Protein AF-A0A1L9SXT1-F1 (afdb_monomer_lite)

Sequence (256 aa):
MGCLMDSKIRLCSHTCALPHTYQYRQHLPLALLRVTHDGSADGRIAPTPRPDADNTIWPRYRGQRIIPPGEVACHMNRKSRFETQFSSCTTWFHLSSRIEGWKAKGVRNLRVHVIFTPFVRQATEIYKVTGLVHRFNLQQQPYFEEEYLVRGPVHSSAIILSFSGEGENILLNLPLFGFQRPFSFIRHPTVLVAVPAGLFGSNGQTPGREAIRNADISSDRFRAMGNNNFWFRVLLDTFTRGKFFTVADWKAASSP

Secondary structure (DSSP, 8-state):
------TTSSS--TT--S-B-GGGGTTSBSEEEEEE---BTTSSSPPPPPP-TT--B--SS-S-----HHHHHHHT-TT-----SEEEEB-GGGHHHHHHHHHTTTB-SEEEEEEEGGGS-TT-EEEEHHHHHHHTT-S---SSTT-EEEES-B-GGGEEEEEEESTHHHHHHSEEEE-PSS--SSSS----EEEEGGGS-TT-PPPPHHHHHHT---HHHHHHHHHH-HHHHHHHHHHHHGGG-BHHHHHHHH--

Foldseek 3Di:
DDPPPDLVVQADDLQDFDWQFQVSQQRAQQKWKAKFFCFAPVCLQHGADAQDPQRKHFFQDQDDDPDALVLLVLVQDSNRPDGHLWGKIFAPVCVLVVLVVRVVRRIWWMKMFIFRVNQFHRPKTKGFSSNSCNVNVPPDDHPDSTIIIIGHMRGPSRGLDMAIDRRLSSQLVQFAWQDPDDPDDDDDDDDGWGARRSQQDPVRDDHDPVNRVPSPCGPVVLVVCVVVDVSSVSSNCRRRVDSSHGNNNVVVVPDD

Radius of gyration: 18.31 Å; chains: 1; bounding box: 48×45×48 Å

pLDDT: mean 74.2, std 18.44, range [24.55, 95.0]

Organism: NCBI:txid1036612

Structure (mmCIF, N/CA/C/O backbone):
data_AF-A0A1L9SXT1-F1
#
_entry.id   AF-A0A1L9SXT1-F1
#
loop_
_atom_site.group_PDB
_atom_site.id
_atom_site.type_symbol
_atom_site.label_atom_id
_atom_site.label_alt_id
_atom_site.label_comp_id
_atom_site.label_asym_id
_atom_site.label_entity_id
_atom_site.label_seq_id
_atom_site.pdbx_PDB_ins_code
_atom_site.Cartn_x
_atom_site.Cartn_y
_atom_site.Cartn_z
_atom_site.occupancy
_atom_site.B_iso_or_equiv
_atom_site.auth_seq_id
_atom_site.auth_comp_id
_atom_site.auth_asym_id
_atom_site.auth_atom_id
_atom_site.pdbx_PDB_model_num
ATOM 1 N N . MET A 1 1 ? 26.429 -22.593 -12.445 1.00 26.58 1 MET A N 1
ATOM 2 C CA . MET A 1 1 ? 25.648 -22.804 -11.206 1.00 26.58 1 MET A CA 1
ATOM 3 C C . MET A 1 1 ? 25.637 -21.501 -10.418 1.00 26.58 1 MET A C 1
ATOM 5 O O . MET A 1 1 ? 26.540 -21.261 -9.634 1.00 26.58 1 MET A O 1
ATOM 9 N N . GLY A 1 2 ? 24.676 -20.617 -10.693 1.00 26.84 2 GLY A N 1
ATOM 10 C CA . GLY A 1 2 ? 24.478 -19.386 -9.926 1.00 26.84 2 GLY A CA 1
ATOM 11 C C . GLY A 1 2 ? 23.352 -19.620 -8.933 1.00 26.84 2 GLY A C 1
ATOM 12 O O . GLY A 1 2 ? 22.204 -19.777 -9.340 1.00 26.84 2 GLY A O 1
ATOM 13 N N . CYS A 1 3 ? 23.696 -19.726 -7.654 1.00 26.36 3 CYS A N 1
ATOM 14 C CA . CYS A 1 3 ? 22.735 -19.846 -6.571 1.00 26.36 3 CYS A CA 1
ATOM 15 C C . CYS A 1 3 ? 21.805 -18.622 -6.620 1.00 26.36 3 CYS A C 1
ATOM 17 O O . CYS A 1 3 ? 22.262 -17.493 -6.435 1.00 26.36 3 CYS A O 1
ATOM 19 N N . LEU A 1 4 ? 20.518 -18.832 -6.916 1.00 30.61 4 LEU A N 1
ATOM 20 C CA . LEU A 1 4 ? 19.451 -17.867 -6.652 1.00 30.61 4 LEU A CA 1
ATOM 21 C C . LEU A 1 4 ? 19.419 -17.674 -5.134 1.00 30.61 4 LEU A C 1
ATOM 23 O O . LEU A 1 4 ? 18.681 -18.365 -4.438 1.00 30.61 4 LEU A O 1
ATOM 27 N N . MET A 1 5 ? 20.302 -16.812 -4.624 1.00 33.38 5 MET A N 1
ATOM 28 C CA . MET A 1 5 ? 20.376 -16.487 -3.208 1.00 33.38 5 MET A CA 1
ATOM 29 C C . MET A 1 5 ? 18.985 -16.097 -2.726 1.00 33.38 5 MET A C 1
ATOM 31 O O . MET A 1 5 ? 18.383 -15.148 -3.229 1.00 33.38 5 MET A O 1
ATOM 35 N N . ASP A 1 6 ? 18.524 -16.893 -1.771 1.00 34.69 6 ASP A N 1
ATOM 36 C CA . ASP A 1 6 ? 17.308 -16.793 -0.987 1.00 34.69 6 ASP A CA 1
ATOM 37 C C . ASP A 1 6 ? 16.638 -15.413 -1.017 1.00 34.69 6 ASP A C 1
ATOM 39 O O . ASP A 1 6 ? 17.035 -14.447 -0.362 1.00 34.69 6 ASP A O 1
ATOM 43 N N . SER A 1 7 ? 15.533 -15.359 -1.751 1.00 40.06 7 SER A N 1
ATOM 44 C CA . SER A 1 7 ? 14.604 -14.233 -1.836 1.00 40.06 7 SER A CA 1
ATOM 45 C C . SER A 1 7 ? 14.035 -13.789 -0.477 1.00 40.06 7 SER A C 1
ATOM 47 O O . SER A 1 7 ? 13.535 -12.672 -0.353 1.00 40.06 7 SER A O 1
ATOM 49 N N . LYS A 1 8 ? 14.157 -14.614 0.572 1.00 39.19 8 LYS A N 1
ATOM 50 C CA . LYS A 1 8 ? 13.777 -14.264 1.949 1.00 39.19 8 LYS A CA 1
ATOM 51 C C . LYS A 1 8 ? 14.760 -13.314 2.650 1.00 39.19 8 LYS A C 1
ATOM 53 O O . LYS A 1 8 ? 14.345 -12.649 3.592 1.00 39.19 8 LYS A O 1
ATOM 58 N N . ILE A 1 9 ? 16.014 -13.209 2.197 1.00 44.72 9 ILE A N 1
ATOM 59 C CA . ILE A 1 9 ? 17.060 -12.397 2.856 1.00 44.72 9 ILE A CA 1
ATOM 60 C C . ILE A 1 9 ? 17.068 -10.935 2.354 1.00 44.72 9 ILE A C 1
ATOM 62 O O . ILE A 1 9 ? 17.600 -10.054 3.022 1.00 44.72 9 ILE A O 1
ATOM 66 N N . ARG A 1 10 ? 16.454 -10.637 1.198 1.00 52.84 10 ARG A N 1
ATOM 67 C CA . ARG A 1 10 ? 16.579 -9.321 0.529 1.00 52.84 10 ARG A CA 1
ATOM 68 C C . ARG A 1 10 ? 15.565 -8.260 0.942 1.00 52.84 10 ARG A C 1
ATOM 70 O O . ARG A 1 10 ? 15.766 -7.084 0.649 1.00 52.84 10 ARG A O 1
ATOM 77 N N . LEU A 1 11 ? 14.461 -8.651 1.568 1.00 69.06 11 LEU A N 1
ATOM 78 C CA . LEU A 1 11 ? 13.444 -7.692 1.987 1.00 69.06 11 LEU A CA 1
ATOM 79 C C . LEU A 1 11 ? 13.840 -7.032 3.296 1.00 69.06 11 LEU A C 1
ATOM 81 O O . LEU A 1 11 ? 14.508 -7.633 4.133 1.00 69.06 11 LEU A O 1
ATOM 85 N N . CYS A 1 12 ? 13.360 -5.805 3.485 1.00 79.31 12 CYS A N 1
ATOM 86 C CA . CYS A 1 12 ? 13.472 -5.079 4.742 1.00 79.31 12 CYS A CA 1
ATOM 87 C C . CYS A 1 12 ? 13.241 -5.994 5.958 1.00 79.31 12 CYS A C 1
ATOM 89 O O . CYS A 1 12 ? 12.160 -6.588 6.100 1.00 79.31 12 CYS A O 1
ATOM 91 N N . SER A 1 13 ? 14.270 -6.101 6.809 1.00 82.69 13 SER A N 1
ATOM 92 C CA . SER A 1 13 ? 14.254 -6.934 8.014 1.00 82.69 13 SER A CA 1
ATOM 93 C C . SER A 1 13 ? 13.025 -6.631 8.868 1.00 82.69 13 SER A C 1
ATOM 95 O O . SER A 1 13 ? 12.611 -5.476 8.993 1.00 82.69 13 SER A O 1
ATOM 97 N N . HIS A 1 14 ? 12.463 -7.659 9.508 1.00 83.38 14 HIS A N 1
ATOM 98 C CA . HIS A 1 14 ? 11.324 -7.495 10.410 1.00 83.38 14 HIS A CA 1
ATOM 99 C C . HIS A 1 14 ? 11.612 -6.550 11.580 1.00 83.38 14 HIS A C 1
ATOM 101 O O . HIS A 1 14 ? 10.672 -5.947 12.084 1.00 83.38 14 HIS A O 1
ATOM 107 N N . THR A 1 15 ? 12.876 -6.365 11.965 1.00 86.38 15 THR A N 1
ATOM 108 C CA . THR A 1 15 ? 13.296 -5.442 13.032 1.00 86.38 15 THR A CA 1
ATOM 109 C C . THR A 1 15 ? 13.684 -4.050 12.521 1.00 86.38 15 THR A C 1
ATOM 111 O O . THR A 1 15 ? 13.995 -3.166 13.319 1.00 86.38 15 THR A O 1
ATOM 114 N N . CYS A 1 16 ? 13.661 -3.809 11.204 1.00 89.00 16 CYS A N 1
ATOM 115 C CA . CYS A 1 16 ? 14.066 -2.529 10.629 1.00 89.00 16 CYS A CA 1
ATOM 116 C C . CYS A 1 16 ? 13.018 -1.438 10.885 1.00 89.00 16 CYS A C 1
ATOM 118 O O . CYS A 1 16 ? 11.959 -1.398 10.258 1.00 89.00 16 CYS A O 1
ATOM 120 N N . ALA A 1 17 ? 13.352 -0.514 11.782 1.00 90.06 17 ALA A N 1
ATOM 121 C CA . ALA A 1 17 ? 12.511 0.622 12.154 1.00 90.06 17 ALA A CA 1
ATOM 122 C C . ALA A 1 17 ? 12.930 1.946 11.491 1.00 90.06 17 ALA A C 1
ATOM 124 O O . ALA A 1 17 ? 12.465 3.017 11.895 1.00 90.06 17 ALA A O 1
ATOM 125 N N . LEU A 1 18 ? 13.863 1.888 10.538 1.00 90.75 18 LEU A N 1
ATOM 126 C CA . LEU A 1 18 ? 14.396 3.071 9.873 1.00 90.75 18 LEU A CA 1
ATOM 127 C C . LEU A 1 18 ? 13.403 3.609 8.831 1.00 90.75 18 LEU A C 1
ATOM 129 O O . LEU A 1 18 ? 12.699 2.821 8.190 1.00 90.75 18 LEU A O 1
ATOM 133 N N . PRO A 1 19 ? 13.341 4.940 8.639 1.00 92.19 19 PRO A N 1
ATOM 134 C CA . PRO A 1 19 ? 12.628 5.519 7.510 1.00 92.19 19 PRO A CA 1
ATOM 135 C C . PRO A 1 19 ? 13.325 5.147 6.202 1.00 92.19 19 PRO A C 1
ATOM 137 O O . PRO A 1 19 ? 14.515 5.401 6.022 1.00 92.19 19 PRO A O 1
ATOM 140 N N . HIS A 1 20 ? 12.572 4.600 5.253 1.00 92.00 20 HIS A N 1
ATOM 141 C CA . HIS A 1 20 ? 13.087 4.299 3.921 1.00 92.00 20 HIS A CA 1
ATOM 142 C C . HIS A 1 20 ? 12.748 5.434 2.949 1.00 92.00 20 HIS A C 1
ATOM 144 O O . HIS A 1 20 ? 11.659 5.489 2.364 1.00 92.00 20 HIS A O 1
ATOM 150 N N . THR A 1 21 ? 13.698 6.346 2.762 1.00 87.62 21 THR A N 1
ATOM 151 C CA . THR A 1 21 ? 13.624 7.447 1.792 1.00 87.62 21 THR A CA 1
ATOM 152 C C . THR A 1 21 ? 14.536 7.169 0.598 1.00 87.62 21 THR A C 1
ATOM 154 O O . THR A 1 21 ? 15.597 6.572 0.751 1.00 87.62 21 THR A O 1
ATOM 157 N N . TYR A 1 22 ? 14.120 7.578 -0.606 1.00 79.06 22 TYR A N 1
ATOM 158 C CA . TYR A 1 22 ? 14.908 7.518 -1.850 1.00 79.06 22 TYR A CA 1
ATOM 159 C C . TYR A 1 22 ? 15.811 6.266 -1.999 1.00 79.06 22 TYR A C 1
ATOM 161 O O . TYR A 1 22 ? 15.317 5.173 -2.278 1.00 79.06 22 TYR A O 1
ATOM 169 N N . GLN A 1 23 ? 17.126 6.407 -1.790 1.00 71.88 23 GLN A N 1
ATOM 170 C CA . GLN A 1 23 ? 18.135 5.352 -1.939 1.00 71.88 23 GLN A CA 1
ATOM 171 C C . GLN A 1 23 ? 17.990 4.206 -0.933 1.00 71.88 23 GLN A C 1
ATOM 173 O O . GLN A 1 23 ? 18.337 3.071 -1.247 1.00 71.88 23 GLN A O 1
ATOM 178 N N . TYR A 1 24 ? 17.396 4.466 0.230 1.00 81.75 24 TYR A N 1
ATOM 179 C CA . TYR A 1 24 ? 17.110 3.456 1.246 1.00 81.75 24 TYR A CA 1
ATOM 180 C C . TYR A 1 24 ? 15.889 2.599 0.899 1.00 81.75 24 TYR A C 1
ATOM 182 O O . TYR A 1 24 ? 15.454 1.800 1.715 1.00 81.75 24 TYR A O 1
ATOM 190 N N . ARG A 1 25 ? 15.300 2.740 -0.295 1.00 84.25 25 ARG A N 1
ATOM 191 C CA . ARG A 1 25 ? 14.178 1.897 -0.737 1.00 84.25 25 ARG A CA 1
ATOM 192 C C . ARG A 1 25 ? 14.600 0.661 -1.523 1.00 84.25 25 ARG A C 1
ATOM 194 O O . ARG A 1 25 ? 13.734 -0.098 -1.937 1.00 84.25 25 ARG A O 1
ATOM 201 N N . GLN A 1 26 ? 15.899 0.445 -1.733 1.00 82.56 26 GLN A N 1
ATOM 202 C CA . GLN A 1 26 ? 16.418 -0.654 -2.558 1.00 82.56 26 GLN A CA 1
ATOM 203 C C . GLN A 1 26 ? 15.896 -2.038 -2.139 1.00 82.56 26 GLN A C 1
ATOM 205 O O . GLN A 1 26 ? 15.592 -2.855 -2.999 1.00 82.56 26 GLN A O 1
ATOM 210 N N . HIS A 1 27 ? 15.721 -2.260 -0.839 1.00 82.06 27 HIS A N 1
ATOM 211 C CA . HIS A 1 27 ? 15.241 -3.504 -0.224 1.00 82.06 27 HIS A CA 1
ATOM 212 C C . HIS A 1 27 ? 13.740 -3.496 0.119 1.00 82.06 27 HIS A C 1
ATOM 214 O O . HIS A 1 27 ? 13.252 -4.371 0.842 1.00 82.06 27 HIS A O 1
ATOM 220 N N . LEU A 1 28 ? 12.990 -2.494 -0.350 1.00 86.31 28 LEU A N 1
ATOM 221 C CA . LEU A 1 28 ? 11.529 -2.490 -0.272 1.00 86.31 28 LEU A CA 1
ATOM 222 C C . LEU A 1 28 ? 10.915 -3.230 -1.466 1.00 86.31 28 LEU A C 1
ATOM 224 O O . LEU A 1 28 ? 11.541 -3.283 -2.529 1.00 86.31 28 LEU A O 1
ATOM 228 N N . PRO A 1 29 ? 9.669 -3.728 -1.332 1.00 86.69 29 PRO A N 1
ATOM 229 C CA . PRO A 1 29 ? 8.886 -4.187 -2.472 1.00 86.69 29 PRO A CA 1
ATOM 230 C C . PRO A 1 29 ? 8.837 -3.127 -3.578 1.00 86.69 29 PRO A C 1
ATOM 232 O O . PRO A 1 29 ? 8.700 -1.931 -3.299 1.00 86.69 29 PRO A O 1
ATOM 235 N N . LEU A 1 30 ? 8.915 -3.565 -4.834 1.00 83.75 30 LEU A N 1
ATOM 236 C CA . LEU A 1 30 ? 8.873 -2.671 -5.992 1.00 83.75 30 LEU A CA 1
ATOM 237 C C . LEU A 1 30 ? 7.584 -1.843 -6.042 1.00 83.75 30 LEU A C 1
ATOM 239 O O . LEU A 1 30 ? 7.602 -0.656 -6.373 1.00 83.75 30 LEU A O 1
ATOM 243 N N . ALA A 1 31 ? 6.467 -2.470 -5.681 1.00 87.56 31 ALA A N 1
ATOM 244 C CA . ALA A 1 31 ? 5.193 -1.796 -5.548 1.00 87.56 31 ALA A CA 1
ATOM 245 C C . ALA A 1 31 ? 4.514 -2.129 -4.221 1.00 87.56 31 ALA A C 1
ATOM 247 O O . ALA A 1 31 ? 4.571 -3.254 -3.717 1.00 87.56 31 ALA A O 1
ATOM 248 N N . LEU A 1 32 ? 3.834 -1.125 -3.683 1.00 90.44 32 LEU A N 1
ATOM 249 C CA . LEU A 1 32 ? 2.954 -1.228 -2.533 1.00 90.44 32 LEU A CA 1
ATOM 250 C C . LEU A 1 32 ? 1.513 -1.037 -2.985 1.00 90.44 32 LEU A C 1
ATOM 252 O O . LEU A 1 32 ? 1.221 -0.237 -3.868 1.00 90.44 32 LEU A O 1
ATOM 256 N N . LEU A 1 33 ? 0.597 -1.757 -2.356 1.00 89.00 33 LEU A N 1
ATOM 257 C CA . LEU A 1 33 ? -0.825 -1.682 -2.630 1.00 89.00 33 LEU A CA 1
ATOM 258 C C . LEU A 1 33 ? -1.526 -0.965 -1.488 1.00 89.00 33 LEU A C 1
ATOM 260 O O . LEU A 1 33 ? -1.499 -1.400 -0.330 1.00 89.00 33 LEU A O 1
ATOM 264 N N . ARG A 1 34 ? -2.183 0.138 -1.832 1.00 91.56 34 ARG A N 1
ATOM 265 C CA . ARG A 1 34 ? -3.041 0.893 -0.925 1.00 91.56 34 ARG A CA 1
ATOM 266 C C . ARG A 1 34 ? -4.475 0.716 -1.371 1.00 91.56 34 ARG A C 1
ATOM 268 O O . ARG A 1 34 ? -4.777 0.931 -2.534 1.00 91.56 34 ARG A O 1
ATOM 275 N N . VAL A 1 35 ? -5.367 0.378 -0.449 1.00 88.88 35 VAL A N 1
ATOM 276 C CA . VAL A 1 35 ? -6.796 0.315 -0.767 1.00 88.88 35 VAL A CA 1
ATOM 277 C C . VAL A 1 35 ? -7.530 1.435 -0.057 1.00 88.88 35 VAL A C 1
ATOM 279 O O . VAL A 1 35 ? -7.350 1.628 1.150 1.00 88.88 35 VAL A O 1
ATOM 282 N N . THR A 1 36 ? -8.337 2.163 -0.816 1.00 90.19 36 THR A N 1
ATOM 283 C CA . THR A 1 36 ? -9.282 3.154 -0.314 1.00 90.19 36 THR A CA 1
ATOM 284 C C . THR A 1 36 ? -10.707 2.598 -0.372 1.00 90.19 36 THR A C 1
ATOM 286 O O . THR A 1 36 ? -10.989 1.691 -1.154 1.00 90.19 36 THR A O 1
ATOM 289 N N . HIS A 1 37 ? -11.572 3.057 0.530 1.00 90.06 37 HIS A N 1
ATOM 290 C CA . HIS A 1 37 ? -12.965 2.631 0.652 1.00 90.06 37 HIS A CA 1
ATOM 291 C C . HIS A 1 37 ? -13.804 3.644 1.433 1.00 90.06 37 HIS A C 1
ATOM 293 O O . HIS A 1 37 ? -13.275 4.398 2.257 1.00 90.06 37 HIS A O 1
ATOM 299 N N . ASP A 1 38 ? -15.124 3.569 1.271 1.00 89.19 38 ASP A N 1
ATOM 300 C CA . ASP A 1 38 ? -16.082 4.441 1.967 1.00 89.19 38 ASP A CA 1
ATOM 301 C C . ASP A 1 38 ? -16.435 3.965 3.387 1.00 89.19 38 ASP A C 1
ATOM 303 O O . ASP A 1 38 ? -17.151 4.637 4.124 1.00 89.19 38 ASP A O 1
ATOM 307 N N . GLY A 1 39 ? -15.869 2.835 3.814 1.00 87.69 39 GLY A N 1
ATOM 308 C CA . GLY A 1 39 ? -16.166 2.253 5.120 1.00 87.69 39 GLY A CA 1
ATOM 309 C C . GLY A 1 39 ? -17.396 1.352 5.070 1.00 87.69 39 GLY A C 1
ATOM 310 O O . GLY A 1 39 ? -17.849 0.971 3.990 1.00 87.69 39 GLY A O 1
ATOM 311 N N . SER A 1 40 ? -17.882 0.948 6.242 1.00 89.75 40 SER A N 1
ATOM 312 C CA . SER A 1 40 ? -19.084 0.121 6.383 1.00 89.75 40 SER A CA 1
ATOM 313 C C . SER A 1 40 ? -20.307 0.988 6.688 1.00 89.75 40 SER A C 1
ATOM 315 O O . SER A 1 40 ? -20.199 2.013 7.361 1.00 89.75 40 SER A O 1
ATOM 317 N N . ALA A 1 41 ? -21.484 0.562 6.220 1.00 87.44 41 ALA A N 1
ATOM 318 C CA . ALA A 1 41 ? -22.736 1.303 6.421 1.00 87.44 41 ALA A CA 1
ATOM 319 C C . ALA A 1 41 ? -23.113 1.480 7.906 1.00 87.44 41 ALA A C 1
ATOM 321 O O . ALA A 1 41 ? -23.752 2.460 8.267 1.00 87.44 41 ALA A O 1
ATOM 322 N N . ASP A 1 42 ? -22.681 0.559 8.772 1.00 87.56 42 ASP A N 1
ATOM 323 C CA . ASP A 1 42 ? -22.892 0.612 10.224 1.00 87.56 42 ASP A CA 1
ATOM 324 C C . ASP A 1 42 ? -21.871 1.498 10.972 1.00 87.56 42 ASP A C 1
ATOM 326 O O . ASP A 1 42 ? -21.865 1.536 12.203 1.00 87.56 42 ASP A O 1
ATOM 330 N N . GLY A 1 43 ? -20.953 2.165 10.260 1.00 82.94 43 GLY A N 1
ATOM 331 C CA . GLY A 1 43 ? -19.931 3.041 10.844 1.00 82.94 43 GLY A CA 1
ATOM 332 C C . GLY A 1 43 ? -18.839 2.324 11.651 1.00 82.94 43 GLY A C 1
ATOM 333 O O . GLY A 1 43 ? -17.940 2.975 12.204 1.00 82.94 43 GLY A O 1
ATOM 334 N N . ARG A 1 44 ? -18.851 0.983 11.719 1.00 84.62 44 ARG A N 1
ATOM 335 C CA . ARG A 1 44 ? -17.820 0.212 12.437 1.00 84.62 44 ARG A CA 1
ATOM 336 C C . ARG A 1 44 ? -16.455 0.347 11.773 1.00 84.62 44 ARG A C 1
ATOM 338 O O . ARG A 1 44 ? -15.442 0.441 12.475 1.00 84.62 44 ARG A O 1
ATOM 345 N N . ILE A 1 45 ? -16.415 0.425 10.445 1.00 84.75 45 ILE A N 1
ATOM 346 C CA . ILE A 1 45 ? -15.214 0.717 9.662 1.00 84.75 45 ILE A CA 1
ATOM 347 C C . ILE A 1 45 ? -15.346 2.115 9.072 1.00 84.75 45 ILE A C 1
ATOM 349 O O . ILE A 1 45 ? -16.193 2.356 8.220 1.00 84.75 45 ILE A O 1
ATOM 353 N N . ALA A 1 46 ? -14.475 3.025 9.502 1.00 84.88 46 ALA A N 1
ATOM 354 C CA . ALA A 1 46 ? -14.442 4.384 8.977 1.00 84.88 46 ALA A CA 1
ATOM 355 C C . ALA A 1 46 ? -13.931 4.418 7.522 1.00 84.88 46 ALA A C 1
ATOM 357 O O . ALA A 1 46 ? -13.042 3.628 7.180 1.00 84.88 46 ALA A O 1
ATOM 358 N N . PRO A 1 47 ? -14.401 5.366 6.688 1.00 87.38 47 PRO A N 1
ATOM 359 C CA . PRO A 1 47 ? -13.856 5.586 5.352 1.00 87.38 47 PRO A CA 1
ATOM 360 C C . PRO A 1 47 ? -12.368 5.895 5.424 1.00 87.38 47 PRO A C 1
ATOM 362 O O . PRO A 1 47 ? -11.900 6.551 6.360 1.00 87.38 47 PRO A O 1
ATOM 365 N N . THR A 1 48 ? -11.609 5.446 4.435 1.00 88.75 48 THR A N 1
ATOM 366 C CA . THR A 1 48 ? -10.237 5.923 4.247 1.00 88.75 48 THR A CA 1
ATOM 367 C C . THR A 1 48 ? -10.252 7.340 3.678 1.00 88.75 48 THR A C 1
ATOM 369 O O . THR A 1 48 ? -11.180 7.656 2.935 1.00 88.75 48 THR A O 1
ATOM 372 N N . PRO A 1 49 ? -9.214 8.161 3.922 1.00 86.00 49 PRO A N 1
ATOM 373 C CA . PRO A 1 49 ? -9.035 9.406 3.182 1.00 86.00 49 PRO A CA 1
ATOM 374 C C . PRO A 1 49 ? -9.152 9.160 1.679 1.00 86.00 49 PRO A C 1
ATOM 376 O O . PRO A 1 49 ? -8.497 8.256 1.146 1.00 86.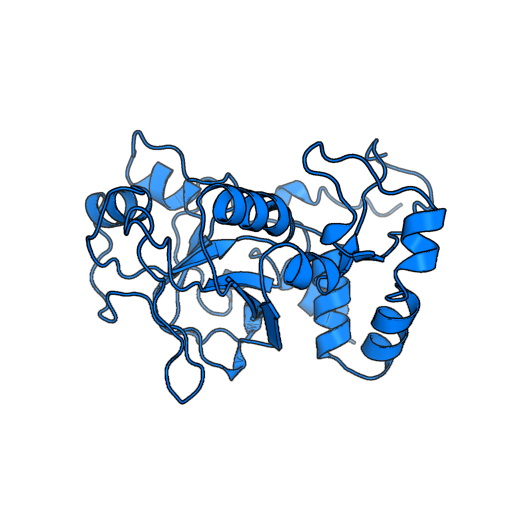00 49 PRO A O 1
ATOM 379 N N . ARG A 1 50 ? -10.015 9.933 1.019 1.00 85.62 50 ARG A N 1
ATOM 380 C CA . ARG A 1 50 ? -10.092 9.938 -0.440 1.00 85.62 50 ARG A CA 1
ATOM 381 C C . ARG A 1 50 ? -8.848 10.645 -0.995 1.00 85.62 50 ARG A C 1
ATOM 383 O O . ARG A 1 50 ? -8.308 11.513 -0.306 1.00 85.62 50 ARG A O 1
ATOM 390 N N . PRO A 1 51 ? -8.374 10.268 -2.194 1.00 87.69 51 PRO A N 1
ATOM 391 C CA . PRO A 1 51 ? -7.369 11.062 -2.889 1.00 87.69 51 PRO A CA 1
ATOM 392 C C . PRO A 1 51 ? -7.856 12.508 -3.068 1.00 87.69 51 PRO A C 1
ATOM 394 O O . PRO A 1 51 ? -9.052 12.729 -3.277 1.00 87.69 51 PRO A O 1
ATOM 397 N N . ASP A 1 52 ? -6.935 13.466 -2.996 1.00 90.75 52 ASP A N 1
ATOM 398 C CA . ASP A 1 52 ? -7.194 14.867 -3.337 1.00 90.75 52 ASP A CA 1
ATOM 399 C C . ASP A 1 52 ? -7.491 15.006 -4.850 1.00 90.75 52 ASP A C 1
ATOM 401 O O . ASP A 1 52 ? -7.389 14.044 -5.617 1.00 90.75 52 ASP A O 1
ATOM 405 N N . ALA A 1 53 ? -7.861 16.208 -5.307 1.00 89.62 53 ALA A N 1
ATOM 406 C CA . ALA A 1 53 ? -8.217 16.470 -6.710 1.00 89.62 53 ALA A CA 1
ATOM 407 C C . ALA A 1 53 ? -7.088 16.138 -7.709 1.00 89.62 53 ALA A C 1
ATOM 409 O O . ALA A 1 53 ? -7.354 15.761 -8.848 1.00 89.62 53 ALA A O 1
ATOM 410 N N . ASP A 1 54 ? -5.831 16.224 -7.274 1.00 91.31 54 ASP A N 1
ATOM 411 C CA . ASP A 1 54 ? -4.640 15.849 -8.046 1.00 91.31 54 ASP A CA 1
ATOM 412 C C . ASP A 1 54 ? -4.317 14.341 -7.974 1.00 91.31 54 ASP A C 1
ATOM 414 O O . ASP A 1 54 ? -3.257 13.901 -8.428 1.00 91.31 54 ASP A O 1
ATOM 418 N N . ASN A 1 55 ? -5.227 13.546 -7.400 1.00 87.88 55 ASN A N 1
ATOM 419 C CA . ASN A 1 55 ? -5.084 12.132 -7.059 1.00 87.88 55 ASN A CA 1
ATOM 420 C C . ASN A 1 55 ? -3.971 11.829 -6.036 1.00 87.88 55 ASN A C 1
ATOM 422 O O . ASN A 1 55 ? -3.549 10.675 -5.917 1.00 87.88 55 ASN A O 1
ATOM 426 N N . THR A 1 56 ? -3.504 12.817 -5.267 1.00 93.88 56 THR A N 1
ATOM 427 C CA . THR A 1 56 ? -2.570 12.574 -4.162 1.00 93.88 56 THR A CA 1
ATOM 428 C C . THR A 1 56 ? -3.296 11.926 -2.984 1.00 93.88 56 THR A C 1
ATOM 430 O O . THR A 1 56 ? -4.317 12.416 -2.505 1.00 93.88 56 THR A O 1
ATOM 433 N N . ILE A 1 57 ? -2.757 10.820 -2.475 1.00 93.75 57 ILE A N 1
ATOM 434 C CA . ILE A 1 57 ? -3.263 10.151 -1.273 1.00 93.75 57 ILE A CA 1
ATOM 435 C C . ILE A 1 57 ? -2.488 10.660 -0.062 1.00 93.75 57 ILE A C 1
ATOM 437 O O . ILE A 1 57 ? -1.259 10.572 -0.016 1.00 93.75 57 ILE A O 1
ATOM 441 N N . TRP A 1 58 ? -3.219 11.122 0.949 1.00 93.44 58 TRP A N 1
ATOM 442 C CA . TRP A 1 58 ? -2.655 11.574 2.216 1.00 93.44 58 TRP A CA 1
ATOM 443 C C . TRP A 1 58 ? -3.026 10.646 3.380 1.00 93.44 58 TRP A C 1
ATOM 445 O O . TRP A 1 58 ? -4.116 10.061 3.385 1.00 93.44 58 TRP A O 1
ATOM 455 N N . PRO A 1 59 ? -2.162 10.529 4.408 1.00 92.62 59 PRO A N 1
ATOM 456 C CA . PRO A 1 59 ? -2.615 10.091 5.725 1.00 92.62 59 PRO A CA 1
ATOM 457 C C . PRO A 1 59 ? -3.708 11.031 6.259 1.00 92.62 59 PRO A C 1
ATOM 459 O O . PRO A 1 59 ? -3.817 12.178 5.825 1.00 92.62 59 PRO A O 1
ATOM 462 N N . ARG A 1 60 ? -4.505 10.556 7.229 1.00 89.88 60 ARG A N 1
ATOM 463 C CA . ARG A 1 60 ? -5.545 11.387 7.870 1.00 89.88 60 ARG A CA 1
ATOM 464 C C . ARG A 1 60 ? -4.930 12.648 8.478 1.00 89.88 60 ARG A C 1
ATOM 466 O O . ARG A 1 60 ? -5.349 13.752 8.158 1.00 89.88 60 ARG A O 1
ATOM 473 N N . TYR A 1 61 ? -3.875 12.470 9.271 1.00 91.56 61 TYR A N 1
ATOM 474 C CA . TYR A 1 61 ? -3.091 13.582 9.786 1.00 91.56 61 TYR A CA 1
ATOM 475 C C . TYR A 1 61 ? -1.957 13.911 8.812 1.00 91.56 61 TYR A C 1
ATOM 477 O O . TYR A 1 61 ? -1.049 13.103 8.618 1.00 91.56 61 TYR A O 1
ATOM 485 N N . ARG A 1 62 ? -2.012 15.093 8.191 1.00 90.69 62 ARG A N 1
ATOM 486 C CA . ARG A 1 62 ? -1.054 15.523 7.152 1.00 90.69 62 ARG A CA 1
ATOM 487 C C . ARG A 1 62 ? 0.237 16.137 7.708 1.00 90.69 62 ARG A C 1
ATOM 489 O O . ARG A 1 62 ? 1.189 16.320 6.955 1.00 90.69 62 ARG A O 1
ATOM 496 N N . GLY A 1 63 ? 0.276 16.462 9.001 1.00 84.94 63 GLY A N 1
ATOM 497 C CA . GLY A 1 63 ? 1.468 17.006 9.647 1.00 84.94 63 GLY A CA 1
ATOM 498 C C . GLY A 1 63 ? 2.572 15.960 9.818 1.00 84.94 63 GLY A C 1
ATOM 499 O O . GLY A 1 63 ? 2.315 14.757 9.862 1.00 84.94 63 GLY A O 1
ATOM 500 N N . GLN A 1 64 ? 3.810 16.428 9.964 1.00 78.69 64 GLN A N 1
ATOM 501 C CA . GLN A 1 64 ? 4.946 15.587 10.330 1.00 78.69 64 GLN A CA 1
ATOM 502 C C . GLN A 1 64 ? 5.380 15.920 11.757 1.00 78.69 64 GLN A C 1
ATOM 504 O O . GLN A 1 64 ? 5.931 16.983 12.020 1.00 78.69 64 GLN A O 1
ATOM 509 N N . ARG A 1 65 ? 5.145 14.990 12.684 1.00 86.19 65 ARG A N 1
ATOM 510 C CA . ARG A 1 65 ? 5.654 15.052 14.066 1.00 86.19 65 ARG A CA 1
ATOM 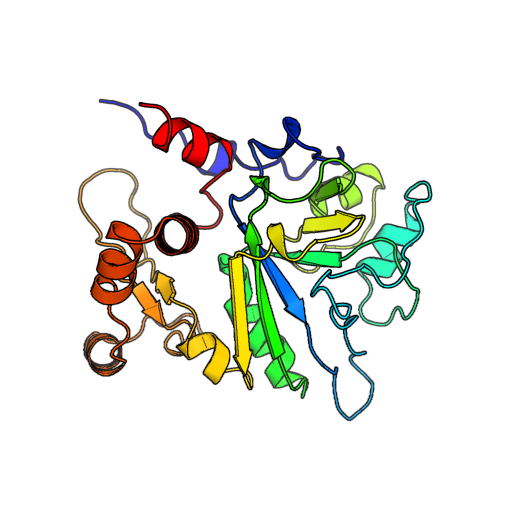511 C C . ARG A 1 65 ? 6.512 13.835 14.368 1.00 86.19 65 ARG A C 1
ATOM 513 O O . ARG A 1 65 ? 6.374 12.820 13.688 1.00 86.19 65 ARG A O 1
ATOM 520 N N . ILE A 1 66 ? 7.362 13.899 15.391 1.00 90.50 66 ILE A N 1
ATOM 521 C CA . ILE A 1 66 ? 8.065 12.707 15.900 1.00 90.50 66 ILE A CA 1
ATOM 522 C C . ILE A 1 66 ? 7.047 11.574 16.074 1.00 90.50 66 ILE A C 1
ATOM 524 O O . ILE A 1 66 ? 5.919 11.840 16.468 1.00 90.50 66 ILE A O 1
ATOM 528 N N . ILE A 1 67 ? 7.418 10.341 15.732 1.00 92.25 67 ILE A N 1
ATOM 529 C CA . ILE A 1 67 ? 6.540 9.171 15.853 1.00 92.25 67 ILE A CA 1
ATOM 530 C C . ILE A 1 67 ? 6.637 8.655 17.299 1.00 92.25 67 ILE A C 1
ATOM 532 O O . ILE A 1 67 ? 7.642 8.017 17.622 1.00 92.25 67 ILE A O 1
ATOM 536 N N . PRO A 1 68 ? 5.658 8.907 18.191 1.00 91.94 68 PRO A N 1
ATOM 537 C CA . PRO A 1 68 ? 5.644 8.282 19.505 1.00 91.94 68 PRO A CA 1
ATOM 538 C C . PRO A 1 68 ? 5.152 6.825 19.413 1.00 91.94 68 PRO A C 1
ATOM 540 O O . PRO A 1 68 ? 4.409 6.482 18.486 1.00 91.94 68 PRO A O 1
ATOM 543 N N . PRO A 1 69 ? 5.450 5.984 20.424 1.00 92.12 69 PRO A N 1
ATOM 544 C CA . PRO A 1 69 ? 4.909 4.624 20.527 1.00 92.12 69 PRO A CA 1
ATOM 545 C C . PRO A 1 69 ? 3.381 4.578 20.375 1.00 92.12 69 PRO A C 1
ATOM 547 O O . PRO A 1 69 ? 2.837 3.741 19.652 1.00 92.12 69 PRO A O 1
ATOM 550 N N . GLY A 1 70 ? 2.692 5.534 21.011 1.00 92.69 70 GLY A N 1
ATOM 551 C CA . GLY A 1 70 ? 1.235 5.643 20.987 1.00 92.69 70 GLY A CA 1
ATOM 552 C C . GLY A 1 70 ? 0.658 5.876 19.591 1.00 92.69 70 GLY A C 1
ATOM 553 O O . GLY A 1 70 ? -0.430 5.398 19.306 1.00 92.69 70 GLY A O 1
ATOM 554 N N . GLU A 1 71 ? 1.384 6.533 18.683 1.00 93.50 71 GLU A N 1
ATOM 555 C CA . GLU A 1 71 ? 0.879 6.782 17.329 1.00 93.50 71 GLU A CA 1
ATOM 556 C C . GLU A 1 71 ? 0.857 5.505 16.483 1.00 93.50 71 GLU A C 1
ATOM 558 O O . GLU A 1 71 ? -0.116 5.254 15.770 1.00 93.50 71 GLU A O 1
ATOM 563 N N . VAL A 1 72 ? 1.882 4.659 16.614 1.00 93.12 72 VAL A N 1
ATOM 564 C CA . VAL A 1 72 ? 1.927 3.346 15.952 1.00 93.12 72 VAL A CA 1
ATOM 565 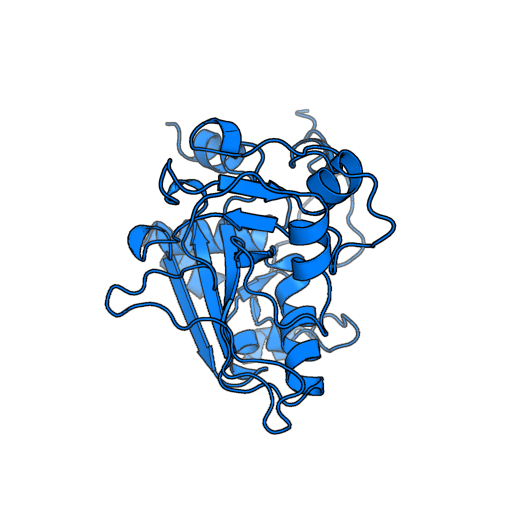C C . VAL A 1 72 ? 0.862 2.419 16.543 1.00 93.12 72 VAL A C 1
ATOM 567 O O . VAL A 1 72 ? 0.097 1.812 15.794 1.00 93.12 72 VAL A O 1
ATOM 570 N N . ALA A 1 73 ? 0.740 2.374 17.874 1.00 92.38 73 ALA A N 1
ATOM 571 C CA . ALA A 1 73 ? -0.288 1.586 18.556 1.00 92.38 73 ALA A CA 1
ATOM 572 C C . ALA A 1 73 ? -1.715 2.025 18.174 1.00 92.38 73 ALA A C 1
ATOM 574 O O . ALA A 1 73 ? -2.586 1.195 17.914 1.00 92.38 73 ALA A O 1
ATOM 575 N N . CYS A 1 74 ? -1.963 3.335 18.080 1.00 91.50 74 CYS A N 1
ATOM 576 C CA . CYS A 1 74 ? -3.238 3.874 17.613 1.00 91.50 74 CYS A CA 1
ATOM 577 C C . CYS A 1 74 ? -3.517 3.505 16.152 1.00 91.50 74 CYS A C 1
ATOM 579 O O . CYS A 1 74 ? -4.658 3.173 15.840 1.00 91.50 74 CYS A O 1
ATOM 581 N N . HIS A 1 75 ? -2.511 3.530 15.270 1.00 90.75 75 HIS A N 1
ATOM 582 C CA . HIS A 1 75 ? -2.679 3.141 13.865 1.00 90.75 75 HIS A CA 1
ATOM 583 C C . HIS A 1 75 ? -3.093 1.671 13.722 1.00 90.75 75 HIS A C 1
ATOM 585 O O . HIS A 1 75 ? -3.989 1.328 12.948 1.00 90.75 75 HIS A O 1
ATOM 591 N N . MET A 1 76 ? -2.462 0.797 14.509 1.00 88.62 76 MET A N 1
ATOM 592 C CA . MET A 1 76 ? -2.721 -0.644 14.504 1.00 88.62 76 MET A CA 1
ATOM 593 C C . MET A 1 76 ? -3.999 -1.042 15.257 1.00 88.62 76 MET A C 1
ATOM 595 O O . MET A 1 76 ? -4.376 -2.211 15.252 1.00 88.62 76 MET A O 1
ATOM 599 N N . ASN A 1 77 ? -4.711 -0.103 15.883 1.00 86.50 77 ASN A N 1
ATOM 600 C CA . ASN A 1 77 ? -5.954 -0.388 16.595 1.00 86.50 77 ASN A CA 1
ATOM 601 C C . ASN A 1 77 ? -7.188 -0.087 15.722 1.00 86.50 77 ASN A C 1
ATOM 603 O O . ASN A 1 77 ? -7.485 1.068 15.429 1.00 86.50 77 ASN A O 1
ATOM 607 N N . ARG A 1 78 ? -7.983 -1.115 15.375 1.00 75.75 78 ARG A N 1
ATOM 608 C CA . ARG A 1 78 ? -9.155 -0.994 14.462 1.00 75.75 78 ARG A CA 1
ATOM 609 C C . ARG A 1 78 ? -10.244 -0.089 15.016 1.00 75.75 78 ARG A C 1
ATOM 611 O O . ARG A 1 78 ? -11.050 0.454 14.261 1.00 75.75 78 ARG A O 1
ATOM 618 N N . LYS A 1 79 ? -10.302 0.003 16.343 1.00 79.44 79 LYS A N 1
ATOM 619 C CA . LYS A 1 79 ? -11.280 0.813 17.066 1.00 79.44 79 LYS A CA 1
ATOM 620 C C . LYS A 1 79 ? -10.814 2.256 17.213 1.00 79.44 79 LYS A C 1
ATOM 622 O O . LYS A 1 79 ? -11.641 3.123 17.471 1.00 79.44 79 LYS A O 1
ATOM 627 N N . SER A 1 80 ? -9.520 2.520 17.030 1.00 82.12 80 SER A N 1
ATOM 628 C CA . SER A 1 80 ? -8.995 3.875 17.093 1.00 82.12 80 SER A CA 1
ATOM 629 C C . SER A 1 80 ? -9.613 4.729 15.990 1.00 82.12 80 SER A C 1
ATOM 631 O O . SER A 1 80 ? -9.723 4.322 14.83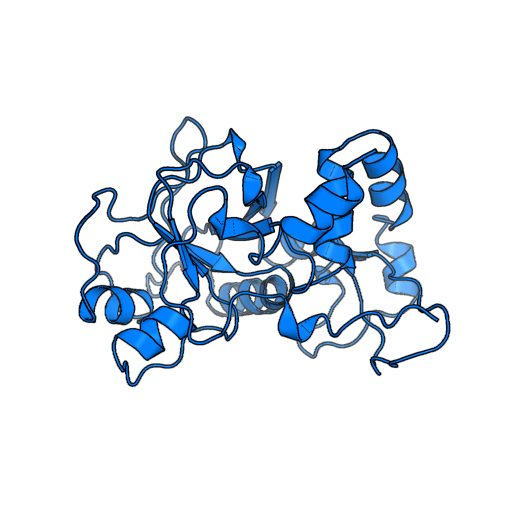0 1.00 82.12 80 SER A O 1
ATOM 633 N N . ARG A 1 81 ? -10.036 5.929 16.376 1.00 79.69 81 ARG A N 1
ATOM 634 C CA . ARG A 1 81 ? -10.456 6.998 15.463 1.00 79.69 81 ARG A CA 1
ATOM 635 C C . ARG A 1 81 ? -9.421 8.118 15.391 1.00 79.69 81 ARG A C 1
ATOM 637 O O . ARG A 1 81 ? -9.626 9.082 14.668 1.00 79.69 81 ARG A O 1
ATOM 644 N N . PHE A 1 82 ? -8.313 7.973 16.118 1.00 86.50 82 PHE A N 1
ATOM 645 C CA . PHE A 1 82 ? -7.246 8.956 16.142 1.00 86.50 82 PHE A CA 1
ATOM 646 C C . PHE A 1 82 ? -6.577 9.059 14.772 1.00 86.50 82 PHE A C 1
ATOM 648 O O . PHE A 1 82 ? -6.208 8.053 14.160 1.00 86.50 82 PHE A O 1
ATOM 655 N N . GLU A 1 83 ? -6.414 10.288 14.295 1.00 89.44 83 GLU A N 1
ATOM 656 C CA . GLU A 1 83 ? -5.750 10.554 13.031 1.00 89.44 83 GLU A CA 1
ATOM 657 C C . GLU A 1 83 ? -4.240 10.402 13.188 1.00 89.44 83 GLU A C 1
ATOM 659 O O . GLU A 1 83 ? -3.570 11.153 13.897 1.00 89.44 83 GLU A O 1
ATOM 664 N N . THR A 1 84 ? -3.696 9.397 12.514 1.00 92.31 84 THR A N 1
ATOM 665 C CA . THR A 1 84 ? -2.259 9.118 12.506 1.00 92.31 84 THR A CA 1
ATOM 666 C C . THR A 1 84 ? -1.611 9.656 11.242 1.00 92.31 84 THR A C 1
ATOM 668 O O . THR A 1 84 ? -2.248 9.666 10.183 1.00 92.31 84 THR A O 1
ATOM 671 N N . GLN A 1 85 ? -0.318 9.964 11.315 1.00 94.38 85 GLN A N 1
ATOM 672 C CA . GLN A 1 85 ? 0.499 10.405 10.177 1.00 94.38 85 GLN A CA 1
ATOM 673 C C . GLN A 1 85 ? 0.847 9.307 9.152 1.00 94.38 85 GLN A C 1
ATOM 675 O O . GLN A 1 85 ? 1.739 9.487 8.325 1.00 94.38 85 GLN A O 1
ATOM 680 N N . PHE A 1 86 ? 0.157 8.163 9.192 1.00 94.06 86 PHE A N 1
ATOM 681 C CA . PHE A 1 86 ? 0.448 6.987 8.377 1.00 94.06 86 PHE A CA 1
ATOM 682 C C . PHE A 1 86 ? -0.705 6.588 7.455 1.00 94.06 86 PHE A C 1
ATOM 684 O O . PHE A 1 86 ? -1.878 6.610 7.834 1.00 94.06 86 PHE A O 1
ATOM 691 N N . SER A 1 87 ? -0.341 6.127 6.261 1.00 93.12 87 SER A N 1
ATOM 692 C CA . SER A 1 87 ? -1.186 5.369 5.343 1.00 93.12 87 SER A CA 1
ATOM 693 C C . SER A 1 87 ? -0.734 3.911 5.293 1.00 93.12 87 SER A C 1
ATOM 695 O O . SER A 1 87 ? 0.408 3.621 4.938 1.00 93.12 87 SER A O 1
ATOM 697 N N . SER A 1 88 ? -1.646 2.991 5.609 1.00 91.75 88 SER A N 1
ATOM 698 C CA . SER A 1 88 ? -1.388 1.545 5.593 1.00 91.75 88 SER A CA 1
ATOM 699 C C . SER A 1 88 ? -1.389 0.987 4.169 1.00 91.75 88 SER A C 1
ATOM 701 O O . SER A 1 88 ? -2.429 0.965 3.489 1.00 91.75 88 SER A O 1
ATOM 703 N N . CYS A 1 89 ? -0.234 0.484 3.746 1.00 91.62 89 CYS A N 1
ATOM 704 C CA . CYS A 1 89 ? -0.028 -0.228 2.494 1.00 91.62 89 CYS A CA 1
ATOM 705 C C . CYS A 1 89 ? 0.380 -1.681 2.757 1.00 91.62 89 CYS A C 1
ATOM 707 O O . CYS A 1 89 ? 0.858 -2.038 3.831 1.00 91.62 89 CYS A O 1
ATOM 709 N N . THR A 1 90 ? 0.193 -2.534 1.760 1.00 86.19 90 THR A N 1
ATOM 710 C CA . THR A 1 90 ? 0.601 -3.941 1.816 1.00 86.19 90 THR A CA 1
ATOM 711 C C . THR A 1 90 ? 1.202 -4.377 0.483 1.00 86.19 90 THR A C 1
ATOM 713 O O . THR A 1 90 ? 1.309 -3.574 -0.439 1.00 86.19 90 THR A O 1
ATOM 716 N N . THR A 1 91 ? 1.612 -5.632 0.361 1.00 81.12 91 THR A N 1
ATOM 717 C CA . THR A 1 91 ? 2.001 -6.232 -0.919 1.00 81.12 91 THR A CA 1
ATOM 718 C C . THR A 1 91 ? 0.801 -6.937 -1.548 1.00 81.12 91 THR A C 1
ATOM 720 O O . THR A 1 91 ? -0.206 -7.200 -0.887 1.00 81.12 91 THR A O 1
ATOM 723 N N . TRP A 1 92 ? 0.894 -7.285 -2.831 1.00 75.31 92 TRP A N 1
ATOM 724 C CA . TRP A 1 92 ? -0.177 -8.035 -3.494 1.00 75.31 92 TRP A CA 1
ATOM 725 C C . TRP A 1 92 ? -0.485 -9.373 -2.815 1.00 75.31 92 TRP A C 1
ATOM 727 O O . TRP A 1 92 ? -1.635 -9.801 -2.830 1.00 75.31 92 TRP A O 1
ATOM 737 N N . PHE A 1 93 ? 0.510 -9.982 -2.161 1.00 71.75 93 PHE A N 1
ATOM 738 C CA . PHE A 1 93 ? 0.384 -11.275 -1.490 1.00 71.75 93 PHE A CA 1
ATOM 739 C C . PHE A 1 93 ? -0.725 -11.295 -0.425 1.00 71.75 93 PHE A C 1
ATOM 741 O O . PHE A 1 93 ? -1.381 -12.314 -0.244 1.00 71.75 93 PHE A O 1
ATOM 748 N N . HIS A 1 94 ? -0.976 -10.167 0.248 1.00 74.12 94 HIS A N 1
ATOM 749 C CA . HIS A 1 94 ? -2.030 -10.052 1.262 1.00 74.12 94 HIS A CA 1
ATOM 750 C C . HIS A 1 94 ? -3.285 -9.324 0.761 1.00 74.12 94 HIS A C 1
ATOM 752 O O . HIS A 1 94 ? -4.222 -9.108 1.531 1.00 74.12 94 HIS A O 1
ATOM 758 N N . LEU A 1 95 ? -3.326 -8.913 -0.511 1.00 75.12 95 LEU A N 1
ATOM 759 C CA . LEU A 1 95 ? -4.402 -8.062 -1.009 1.00 75.12 95 LEU A CA 1
ATOM 760 C C . LEU A 1 95 ? -5.747 -8.795 -1.110 1.00 75.12 95 LEU A C 1
ATOM 762 O O . LEU A 1 95 ? -6.762 -8.220 -0.718 1.00 75.12 95 LEU A O 1
ATOM 766 N N . SER A 1 96 ? -5.762 -10.039 -1.601 1.00 70.31 96 SER A N 1
ATOM 767 C CA . SER A 1 96 ? -6.996 -10.827 -1.761 1.00 70.31 96 SER A CA 1
ATOM 768 C C . SER A 1 96 ? -7.710 -11.023 -0.424 1.00 70.31 96 SER A C 1
ATOM 770 O O . SER A 1 96 ? -8.839 -10.568 -0.255 1.00 70.31 96 SER A O 1
ATOM 772 N N . SER A 1 97 ? -6.991 -11.554 0.568 1.00 71.75 97 SER A N 1
ATOM 773 C CA . SER A 1 97 ? -7.479 -11.720 1.943 1.00 71.75 97 SER A CA 1
ATOM 774 C C . SER A 1 97 ? -7.995 -10.405 2.548 1.00 71.75 97 SER A C 1
ATOM 776 O O . SER A 1 97 ? -8.988 -10.392 3.279 1.00 71.75 97 SER A O 1
ATOM 778 N N . ARG A 1 98 ? -7.369 -9.265 2.219 1.00 76.00 98 ARG A N 1
ATOM 779 C CA . ARG A 1 98 ? -7.800 -7.947 2.706 1.00 76.00 98 ARG A CA 1
ATOM 780 C C . ARG A 1 98 ? -9.135 -7.522 2.098 1.00 76.00 98 ARG A C 1
ATOM 782 O O . ARG A 1 98 ? -10.008 -7.049 2.825 1.00 76.00 98 ARG A O 1
ATOM 789 N N . ILE A 1 99 ? -9.292 -7.693 0.787 1.00 78.00 99 ILE A N 1
ATOM 790 C CA . ILE A 1 99 ? -10.532 -7.370 0.072 1.00 78.00 99 ILE A CA 1
ATOM 791 C C . ILE A 1 99 ? -11.679 -8.256 0.563 1.00 78.00 99 ILE A C 1
ATOM 793 O O . ILE A 1 99 ? -12.747 -7.734 0.880 1.00 78.00 99 ILE A O 1
ATOM 797 N N . GLU A 1 100 ? -11.445 -9.558 0.720 1.00 76.31 100 GLU A N 1
ATOM 798 C CA . GLU A 1 100 ? -12.432 -10.484 1.284 1.00 76.31 100 GLU A CA 1
ATOM 799 C C . GLU A 1 100 ? -12.824 -10.100 2.715 1.00 76.31 100 GLU A C 1
ATOM 801 O O . GLU A 1 100 ? -14.009 -9.997 3.033 1.00 76.31 100 GLU A O 1
ATOM 806 N N . GLY A 1 101 ? -11.842 -9.799 3.571 1.00 79.69 101 GLY A N 1
ATOM 807 C CA . GLY A 1 101 ? -12.086 -9.391 4.954 1.00 79.69 101 GLY A CA 1
ATOM 808 C C . GLY A 1 101 ? -12.853 -8.071 5.085 1.00 79.69 101 GLY A C 1
ATOM 809 O O . GLY A 1 101 ? -13.567 -7.870 6.069 1.00 79.69 101 GLY A O 1
ATOM 810 N N . TRP A 1 102 ? -12.729 -7.164 4.115 1.00 82.31 102 TRP A N 1
ATOM 811 C CA . TRP A 1 102 ? -13.535 -5.946 4.038 1.00 82.31 102 TRP A CA 1
ATOM 812 C C . TRP A 1 102 ? -14.943 -6.205 3.510 1.00 82.31 102 TRP A C 1
ATOM 814 O O . TRP A 1 102 ? -15.899 -5.710 4.110 1.00 82.31 102 TRP A O 1
ATOM 824 N N . LYS A 1 103 ? -15.083 -7.035 2.469 1.00 80.12 103 LYS A N 1
ATOM 825 C CA . LYS A 1 103 ? -16.383 -7.479 1.940 1.00 80.12 103 LYS A CA 1
ATOM 826 C C . LYS A 1 103 ? -17.215 -8.141 3.041 1.00 80.12 103 LYS A C 1
ATOM 828 O O . LYS A 1 103 ? -18.357 -7.753 3.262 1.00 80.12 103 LYS A O 1
ATOM 833 N N . ALA A 1 104 ? -16.610 -9.048 3.811 1.00 83.31 104 ALA A N 1
ATOM 834 C CA . ALA A 1 104 ? -17.254 -9.718 4.943 1.00 83.31 104 ALA A CA 1
ATOM 835 C C . ALA A 1 104 ? -17.731 -8.749 6.043 1.00 83.31 104 ALA A C 1
ATOM 837 O O . ALA A 1 104 ? -18.631 -9.074 6.811 1.00 83.31 104 ALA A O 1
ATOM 838 N N . LYS A 1 105 ? -17.146 -7.548 6.122 1.00 84.56 105 LYS A N 1
ATOM 839 C CA . LYS A 1 105 ? -17.524 -6.494 7.077 1.00 84.56 105 LYS A CA 1
ATOM 840 C C . LYS A 1 105 ? -18.412 -5.411 6.455 1.00 84.56 105 LYS A C 1
ATOM 842 O O . LYS A 1 105 ? -18.574 -4.349 7.050 1.00 84.56 105 LYS A O 1
ATOM 847 N N . GLY A 1 106 ? -18.960 -5.656 5.264 1.00 86.69 106 GLY A N 1
ATOM 848 C CA . GLY A 1 106 ? -19.884 -4.741 4.594 1.00 86.69 106 GLY A CA 1
ATOM 849 C C . GLY A 1 106 ? -19.243 -3.439 4.109 1.00 86.69 106 GLY A C 1
ATOM 850 O O . GLY A 1 106 ? -19.943 -2.435 3.979 1.00 86.69 106 GLY A O 1
ATOM 851 N N . VAL A 1 107 ? -17.927 -3.428 3.875 1.00 87.88 107 VAL A N 1
ATOM 852 C CA . VAL A 1 107 ? -17.224 -2.280 3.284 1.00 87.88 107 VAL A CA 1
ATOM 853 C C . VAL A 1 107 ? -17.490 -2.227 1.784 1.00 87.88 107 VAL A C 1
ATOM 855 O O . VAL A 1 107 ? -17.407 -3.254 1.113 1.00 87.88 107 VAL A O 1
ATOM 858 N N . ARG A 1 108 ? -17.773 -1.028 1.269 1.00 84.12 108 ARG A N 1
ATOM 859 C CA . ARG A 1 108 ? -18.134 -0.784 -0.140 1.00 84.12 108 ARG A CA 1
ATOM 860 C C . ARG A 1 108 ? -17.174 0.179 -0.836 1.00 84.12 108 ARG A C 1
ATOM 862 O O . ARG A 1 108 ? -16.343 0.815 -0.176 1.00 84.12 108 ARG A O 1
ATOM 869 N N . ASN A 1 109 ? -17.319 0.298 -2.158 1.00 85.81 109 ASN A N 1
ATOM 870 C CA . ASN A 1 109 ? -16.568 1.215 -3.017 1.00 85.81 109 ASN A CA 1
ATOM 871 C C . ASN A 1 109 ? -15.052 1.069 -2.840 1.00 85.81 109 ASN A C 1
ATOM 873 O O . ASN A 1 109 ? -14.327 2.043 -2.621 1.00 85.81 109 ASN A O 1
ATOM 877 N N . LEU A 1 110 ? -14.571 -0.173 -2.879 1.00 87.06 110 LEU A N 1
ATOM 878 C CA . LEU A 1 110 ? -13.148 -0.456 -2.763 1.00 87.06 110 LEU A CA 1
ATOM 879 C C . LEU A 1 110 ? -12.410 0.094 -4.000 1.00 87.06 110 LEU A C 1
ATOM 881 O O . LEU A 1 110 ? -12.882 0.034 -5.139 1.00 87.06 110 LEU A O 1
ATOM 885 N N . ARG A 1 111 ? -11.210 0.624 -3.780 1.00 87.94 111 ARG A N 1
ATOM 886 C CA . ARG A 1 111 ? -10.292 1.004 -4.853 1.00 87.94 111 ARG A CA 1
ATOM 887 C C . ARG A 1 111 ? -8.867 0.654 -4.475 1.00 87.94 111 ARG A C 1
ATOM 889 O O . ARG A 1 111 ? -8.354 1.127 -3.466 1.00 87.94 111 ARG A O 1
ATOM 896 N N . VAL A 1 112 ? -8.219 -0.174 -5.286 1.00 88.25 112 VAL A N 1
ATOM 897 C CA . VAL A 1 112 ? -6.830 -0.601 -5.089 1.00 88.25 112 VAL A CA 1
ATOM 898 C C . VAL A 1 112 ? -5.919 0.274 -5.928 1.00 88.25 112 VAL A C 1
ATOM 900 O O . VAL A 1 112 ? -6.031 0.286 -7.148 1.00 88.25 112 VAL A O 1
ATOM 903 N N . HIS A 1 113 ? -4.993 0.959 -5.277 1.00 89.94 113 HIS A N 1
ATOM 904 C CA . HIS A 1 113 ? -3.961 1.782 -5.886 1.00 89.94 113 HIS A CA 1
ATOM 905 C C . HIS A 1 113 ? -2.629 1.037 -5.854 1.00 89.94 113 HIS A C 1
ATOM 907 O O . HIS A 1 113 ? -2.178 0.613 -4.784 1.00 89.94 113 HIS A O 1
ATOM 913 N N . VAL A 1 114 ? -1.996 0.902 -7.017 1.00 89.00 114 VAL A N 1
ATOM 914 C CA . VAL A 1 114 ? -0.646 0.354 -7.143 1.00 89.00 114 VAL A CA 1
ATOM 915 C C . VAL A 1 114 ? 0.352 1.500 -7.077 1.00 89.00 114 VAL A C 1
ATOM 917 O O . VAL A 1 114 ? 0.403 2.341 -7.972 1.00 89.00 114 VAL A O 1
ATOM 920 N N . ILE A 1 115 ? 1.135 1.534 -6.004 1.00 92.19 115 ILE A N 1
ATOM 921 C CA . ILE A 1 115 ? 2.118 2.575 -5.717 1.00 92.19 115 ILE A CA 1
AT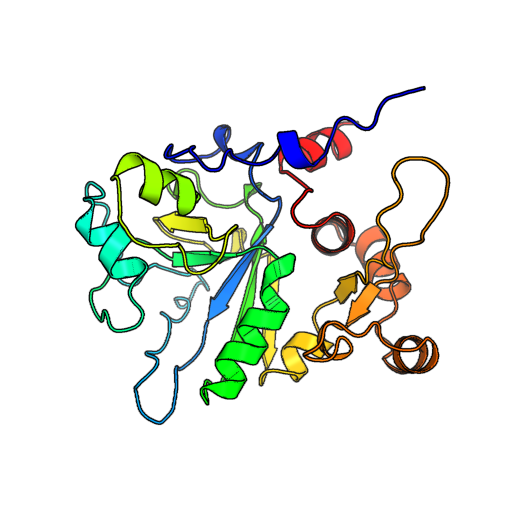OM 922 C C . ILE A 1 115 ? 3.502 2.046 -6.072 1.00 92.19 115 ILE A C 1
ATOM 924 O O . ILE A 1 115 ? 4.002 1.135 -5.415 1.00 92.19 115 ILE A O 1
ATOM 928 N N . PHE A 1 116 ? 4.143 2.636 -7.072 1.00 90.75 116 PHE A N 1
ATOM 929 C CA . PHE A 1 116 ? 5.509 2.313 -7.458 1.00 90.75 116 PHE A CA 1
ATOM 930 C C . PHE A 1 116 ? 6.495 2.995 -6.505 1.00 90.75 116 PHE A C 1
ATOM 932 O O . PHE A 1 116 ? 6.654 4.219 -6.506 1.00 90.75 116 PHE A O 1
ATOM 939 N N . THR A 1 117 ? 7.152 2.206 -5.653 1.00 90.31 117 THR A N 1
ATOM 940 C CA . THR A 1 117 ? 7.972 2.730 -4.549 1.00 90.31 117 THR A CA 1
ATOM 941 C C . THR A 1 117 ? 9.169 3.585 -4.985 1.00 90.31 117 THR A C 1
ATOM 943 O O . THR A 1 117 ? 9.495 4.529 -4.250 1.00 90.31 117 THR A O 1
ATOM 946 N N . PRO A 1 118 ? 9.796 3.374 -6.166 1.00 88.19 118 PRO A N 1
ATOM 947 C CA . PRO A 1 118 ? 10.830 4.280 -6.663 1.00 88.19 118 PRO A CA 1
ATOM 948 C C . PRO A 1 118 ? 10.327 5.702 -6.935 1.00 88.19 118 PRO A C 1
ATOM 950 O O . PRO A 1 118 ? 11.110 6.640 -6.834 1.00 88.19 118 PRO A O 1
ATOM 953 N N . PHE A 1 119 ? 9.043 5.875 -7.267 1.00 89.50 119 PHE A N 1
ATOM 954 C CA . PHE A 1 119 ? 8.472 7.166 -7.688 1.00 89.50 119 PHE A CA 1
ATOM 955 C C . PHE A 1 119 ? 7.792 7.929 -6.553 1.00 89.50 119 PHE A C 1
ATOM 957 O O . PHE A 1 119 ? 7.375 9.077 -6.713 1.00 89.50 119 PHE A O 1
ATOM 964 N N . VAL A 1 120 ? 7.703 7.313 -5.376 1.00 91.88 120 VAL A N 1
ATOM 965 C CA . VAL A 1 120 ? 7.295 8.010 -4.160 1.00 91.88 120 VAL A CA 1
ATOM 966 C C . VAL A 1 120 ? 8.306 9.136 -3.883 1.00 91.88 120 VAL A C 1
ATOM 968 O O . VAL A 1 120 ? 9.518 8.928 -3.963 1.00 91.88 120 VAL A O 1
ATOM 971 N N . ARG A 1 121 ? 7.844 10.346 -3.550 1.00 89.50 121 ARG A N 1
ATOM 972 C CA . ARG A 1 121 ? 8.745 11.493 -3.332 1.00 89.50 121 ARG A CA 1
ATOM 973 C C . ARG A 1 121 ? 9.715 11.250 -2.175 1.00 89.50 121 ARG A C 1
ATOM 975 O O . ARG A 1 121 ? 9.440 10.459 -1.275 1.00 89.50 121 ARG A O 1
ATOM 982 N N . GLN A 1 122 ? 10.851 11.944 -2.183 1.00 86.06 122 GLN A N 1
ATOM 983 C CA . GLN A 1 122 ? 11.883 11.816 -1.146 1.00 86.06 122 GLN A CA 1
ATOM 984 C C . GLN A 1 122 ? 11.369 12.177 0.256 1.00 86.06 122 GLN A C 1
ATOM 986 O O . GLN A 1 122 ? 11.753 11.526 1.221 1.00 86.06 122 GLN A O 1
ATOM 991 N N . ALA A 1 123 ? 10.467 13.157 0.346 1.00 86.69 123 ALA A N 1
ATOM 992 C CA . ALA A 1 123 ? 9.845 13.596 1.597 1.00 86.69 123 ALA A CA 1
ATOM 993 C C . ALA A 1 123 ? 8.866 12.572 2.209 1.00 86.69 123 ALA A C 1
ATOM 995 O O . ALA A 1 123 ? 8.417 12.757 3.338 1.00 86.69 123 ALA A O 1
ATOM 996 N N . THR A 1 124 ? 8.517 11.514 1.472 1.00 93.31 124 THR A N 1
ATOM 997 C CA . THR A 1 124 ? 7.595 10.475 1.932 1.00 93.31 124 THR A CA 1
ATOM 998 C C . THR A 1 124 ? 8.388 9.279 2.444 1.00 93.31 124 THR A C 1
ATOM 1000 O O . THR A 1 124 ? 9.147 8.639 1.711 1.00 93.31 124 THR A O 1
ATOM 1003 N N . GLU A 1 125 ? 8.210 8.956 3.715 1.00 94.81 125 GLU A N 1
ATOM 1004 C CA . GLU A 1 125 ? 8.917 7.872 4.386 1.00 94.81 125 GLU A CA 1
ATOM 1005 C C . GLU A 1 125 ? 8.093 6.588 4.322 1.00 94.81 125 GLU A C 1
ATOM 1007 O O . GLU A 1 125 ? 6.864 6.612 4.411 1.00 94.81 125 GLU A O 1
ATOM 1012 N N . ILE A 1 126 ? 8.770 5.451 4.190 1.00 94.94 126 ILE A N 1
ATOM 1013 C CA . ILE A 1 126 ? 8.137 4.134 4.250 1.00 94.94 126 ILE A CA 1
ATOM 1014 C C . ILE A 1 126 ? 8.755 3.365 5.413 1.00 94.94 126 ILE A C 1
ATOM 1016 O O . ILE A 1 126 ? 9.976 3.266 5.519 1.00 94.94 126 ILE A O 1
ATOM 1020 N N . TYR A 1 127 ? 7.918 2.796 6.269 1.00 93.75 127 TYR A N 1
ATOM 1021 C CA . TYR A 1 127 ? 8.327 1.995 7.417 1.00 93.75 127 TYR A CA 1
ATOM 1022 C C . TYR A 1 127 ? 7.729 0.600 7.323 1.00 93.75 127 TYR A C 1
ATOM 1024 O O . TYR A 1 127 ? 6.578 0.449 6.917 1.00 93.75 127 TYR A O 1
ATOM 1032 N N . LYS A 1 128 ? 8.473 -0.419 7.756 1.00 91.31 128 LYS A N 1
ATOM 1033 C CA . LYS A 1 128 ? 7.895 -1.741 8.006 1.00 91.31 128 LYS A CA 1
ATOM 1034 C C . LYS A 1 128 ? 7.245 -1.723 9.389 1.00 91.31 128 LYS A C 1
ATOM 1036 O O . LYS A 1 128 ? 7.911 -1.366 10.363 1.00 91.31 128 LYS A O 1
ATOM 1041 N N . VAL A 1 129 ? 5.964 -2.092 9.496 1.00 92.06 129 VAL A N 1
ATOM 1042 C CA . VAL A 1 129 ? 5.240 -2.007 10.782 1.00 92.06 129 VAL A CA 1
ATOM 1043 C C . VAL A 1 129 ? 5.927 -2.843 11.855 1.00 92.06 129 VAL A C 1
ATOM 1045 O O . VAL A 1 129 ? 6.128 -2.353 12.962 1.00 92.06 129 VAL A O 1
ATOM 1048 N N . THR A 1 130 ? 6.353 -4.067 11.526 1.00 90.75 130 THR A N 1
ATOM 1049 C CA . THR A 1 130 ? 7.035 -4.966 12.474 1.00 90.75 130 THR A CA 1
ATOM 1050 C C . THR A 1 130 ? 8.281 -4.326 13.088 1.00 90.75 130 THR A C 1
ATOM 1052 O O . THR A 1 130 ? 8.555 -4.517 14.269 1.00 90.75 130 THR A O 1
ATOM 1055 N N . GLY A 1 131 ? 9.009 -3.514 12.317 1.00 91.75 131 GLY A N 1
ATOM 1056 C CA . GLY A 1 131 ? 10.198 -2.831 12.812 1.00 91.75 131 GLY A CA 1
ATOM 1057 C C . GLY A 1 131 ? 9.850 -1.725 13.799 1.00 91.75 131 GLY A C 1
ATOM 1058 O O . GLY A 1 131 ? 10.493 -1.603 14.838 1.00 91.75 131 GLY A O 1
ATOM 1059 N N . LEU A 1 132 ? 8.789 -0.958 13.527 1.00 93.38 132 LEU A N 1
ATOM 1060 C CA . LEU A 1 132 ? 8.275 0.040 14.469 1.00 93.38 132 LEU A CA 1
ATOM 1061 C C . LEU A 1 132 ? 7.729 -0.606 15.750 1.00 93.38 132 LEU A C 1
ATOM 1063 O O . LEU A 1 132 ? 8.003 -0.107 16.838 1.00 93.38 132 LEU A O 1
ATOM 1067 N N . VAL A 1 133 ? 7.019 -1.732 15.630 1.00 92.69 133 VAL A N 1
ATOM 1068 C CA . VAL A 1 133 ? 6.553 -2.545 16.767 1.00 92.69 133 VAL A CA 1
ATOM 1069 C C . VAL A 1 133 ? 7.728 -2.965 17.642 1.00 92.69 133 VAL A C 1
ATOM 1071 O O . VAL A 1 133 ? 7.699 -2.729 18.848 1.00 92.69 133 VAL A O 1
ATOM 1074 N N . HIS A 1 134 ? 8.783 -3.512 17.032 1.00 92.19 134 HIS A N 1
ATOM 1075 C CA . HIS A 1 134 ? 9.992 -3.926 17.736 1.00 92.19 134 HIS A CA 1
ATOM 1076 C C . HIS A 1 134 ? 10.694 -2.741 18.413 1.00 92.19 134 HIS A C 1
ATOM 1078 O O . HIS A 1 134 ? 10.989 -2.792 19.603 1.00 92.19 134 HIS A O 1
ATOM 1084 N N . ARG A 1 135 ? 10.922 -1.641 17.682 1.00 94.31 135 ARG A N 1
ATOM 1085 C CA . ARG A 1 135 ? 11.580 -0.430 18.206 1.00 94.31 135 ARG A CA 1
ATOM 1086 C C . ARG A 1 135 ? 10.874 0.146 19.430 1.00 94.31 135 ARG A C 1
ATOM 1088 O O . ARG A 1 135 ? 11.542 0.644 20.328 1.00 94.31 135 ARG A O 1
ATOM 1095 N N . PHE A 1 136 ? 9.546 0.119 19.439 1.00 95.00 136 PHE A N 1
ATOM 1096 C CA . PHE A 1 136 ? 8.742 0.664 20.531 1.00 95.00 136 PHE A CA 1
ATOM 1097 C C . PHE A 1 136 ? 8.293 -0.394 21.548 1.00 95.00 136 PHE A C 1
ATOM 1099 O O . PHE A 1 136 ? 7.520 -0.061 22.443 1.00 95.00 136 PHE A O 1
ATOM 1106 N N . ASN A 1 137 ? 8.765 -1.642 21.423 1.00 92.88 137 ASN A N 1
ATOM 1107 C CA . ASN A 1 137 ? 8.387 -2.779 22.266 1.00 92.88 137 ASN A CA 1
ATOM 1108 C C . ASN A 1 137 ? 6.860 -2.905 22.462 1.00 92.88 137 ASN A C 1
ATOM 1110 O O . ASN A 1 137 ? 6.359 -3.099 23.573 1.00 92.88 137 ASN A O 1
ATOM 1114 N N . LEU A 1 138 ? 6.098 -2.725 21.378 1.00 92.19 138 LEU A N 1
ATOM 1115 C CA . LEU A 1 138 ? 4.640 -2.767 21.442 1.00 92.19 138 LEU A CA 1
ATOM 1116 C C . LEU A 1 138 ? 4.175 -4.217 21.598 1.00 92.19 138 LEU A C 1
ATOM 1118 O O . LEU A 1 138 ? 4.477 -5.063 20.762 1.00 92.19 138 LEU A O 1
ATOM 1122 N N . GLN A 1 139 ? 3.352 -4.486 22.613 1.00 89.06 139 GLN A N 1
ATOM 1123 C CA . GLN A 1 139 ? 2.672 -5.776 22.812 1.00 89.06 139 GLN A CA 1
ATOM 1124 C C . GLN A 1 139 ? 1.461 -5.918 21.869 1.00 89.06 139 GLN A C 1
ATOM 1126 O O . GLN A 1 139 ? 0.352 -6.256 22.278 1.00 89.06 139 GLN A O 1
ATOM 1131 N N . GLN A 1 140 ? 1.647 -5.563 20.599 1.00 84.38 140 GLN A N 1
ATOM 1132 C CA . GLN A 1 140 ? 0.627 -5.599 19.560 1.00 84.38 140 GLN A CA 1
ATOM 1133 C C . GLN A 1 140 ? 1.213 -6.261 18.326 1.00 84.38 140 GLN A C 1
ATOM 1135 O O . GLN A 1 140 ? 2.286 -5.884 17.857 1.00 84.38 140 GLN A O 1
ATOM 1140 N N . GLN A 1 141 ? 0.484 -7.228 17.782 1.00 79.19 141 GLN A N 1
ATOM 1141 C CA . GLN A 1 141 ? 0.820 -7.771 16.478 1.00 79.19 141 GLN A CA 1
ATOM 1142 C C . GLN A 1 141 ? 0.351 -6.792 15.399 1.00 79.19 141 GLN A C 1
ATOM 1144 O O . GLN A 1 141 ? -0.768 -6.271 15.499 1.00 79.19 141 GLN A O 1
ATOM 1149 N N . PRO A 1 142 ? 1.173 -6.531 14.368 1.00 74.25 142 PRO A N 1
ATOM 1150 C CA . PRO A 1 142 ? 0.700 -5.816 13.196 1.00 74.25 142 PRO A CA 1
ATOM 1151 C C . PRO A 1 142 ? -0.484 -6.564 12.591 1.00 74.25 142 PRO A C 1
ATOM 1153 O O . PRO A 1 142 ? -0.638 -7.773 12.778 1.00 74.25 142 PRO A O 1
ATOM 1156 N N . TYR A 1 143 ? -1.312 -5.866 11.816 1.00 66.50 143 TYR A N 1
ATOM 1157 C CA . TYR A 1 143 ? -2.441 -6.537 11.177 1.00 66.50 143 TYR A CA 1
ATOM 1158 C C . TYR A 1 143 ? -2.010 -7.680 10.270 1.00 66.50 143 TYR A C 1
ATOM 1160 O O . TYR A 1 143 ? -2.755 -8.646 10.121 1.00 66.50 143 TYR A O 1
ATOM 1168 N N . PHE A 1 144 ? -0.833 -7.535 9.663 1.00 66.25 144 PHE A N 1
ATOM 1169 C CA . PHE A 1 144 ? -0.244 -8.484 8.739 1.00 66.25 144 PHE A CA 1
ATOM 1170 C C . PHE A 1 144 ? 1.277 -8.456 8.886 1.00 66.25 144 PHE A C 1
ATOM 1172 O O . PHE A 1 144 ? 1.862 -7.407 9.163 1.00 66.25 144 PHE A O 1
ATOM 1179 N N . GLU A 1 145 ? 1.921 -9.594 8.634 1.00 63.44 145 GLU A N 1
ATOM 1180 C CA . GLU A 1 145 ? 3.382 -9.728 8.704 1.00 63.44 145 GLU A CA 1
ATOM 1181 C C . GLU A 1 145 ? 4.123 -8.749 7.770 1.00 63.44 145 GLU A C 1
ATOM 1183 O O . GLU A 1 145 ? 5.257 -8.360 8.051 1.00 63.44 145 GLU A O 1
ATOM 1188 N N . GLU A 1 146 ? 3.478 -8.320 6.677 1.00 77.19 146 GLU A N 1
ATOM 1189 C CA . GLU A 1 146 ? 4.043 -7.440 5.643 1.00 77.19 146 GLU A CA 1
ATOM 1190 C C . GLU A 1 146 ? 3.193 -6.179 5.411 1.00 77.19 146 GLU A C 1
ATOM 1192 O O . GLU A 1 146 ? 2.837 -5.818 4.283 1.00 77.19 146 GLU A O 1
ATOM 1197 N N . GLU A 1 147 ? 2.826 -5.509 6.503 1.00 88.00 147 GLU A N 1
ATOM 1198 C CA . GLU A 1 147 ? 2.262 -4.161 6.456 1.00 88.00 147 GLU A CA 1
ATOM 1199 C C . GLU A 1 147 ? 3.370 -3.093 6.424 1.00 88.00 147 GLU A C 1
ATOM 1201 O O . GLU A 1 147 ? 4.339 -3.133 7.193 1.00 88.00 147 GLU A O 1
ATOM 1206 N N . TYR A 1 148 ? 3.199 -2.109 5.539 1.00 92.19 148 TYR A N 1
ATOM 1207 C CA . TYR A 1 148 ? 4.084 -0.959 5.388 1.00 92.19 148 TYR A CA 1
ATOM 1208 C C . TYR A 1 148 ? 3.323 0.331 5.690 1.00 92.19 148 TYR A C 1
ATOM 1210 O O . TYR A 1 148 ? 2.257 0.579 5.120 1.00 92.19 148 TYR A O 1
ATOM 1218 N N . LEU A 1 149 ? 3.880 1.177 6.557 1.00 94.44 149 LEU A N 1
ATOM 1219 C CA . LEU A 1 149 ? 3.334 2.501 6.844 1.00 94.44 149 LEU A CA 1
ATOM 1220 C C . LEU A 1 149 ? 4.021 3.536 5.973 1.00 94.44 149 LEU A C 1
ATOM 1222 O O . LEU A 1 149 ? 5.239 3.694 6.027 1.00 94.44 149 LEU A O 1
ATOM 1226 N N . VAL A 1 150 ? 3.225 4.263 5.202 1.00 94.94 150 VAL A N 1
ATOM 1227 C CA . VAL A 1 150 ? 3.690 5.396 4.407 1.00 94.94 150 VAL A CA 1
ATOM 1228 C C . VAL A 1 150 ? 3.374 6.680 5.164 1.00 94.94 150 VAL A C 1
ATOM 1230 O O . VAL A 1 150 ? 2.211 6.937 5.472 1.00 94.94 150 VAL A O 1
ATOM 1233 N N . ARG A 1 151 ? 4.397 7.474 5.478 1.00 94.94 151 ARG A N 1
ATOM 1234 C CA . ARG A 1 151 ? 4.284 8.763 6.166 1.00 94.94 151 ARG A CA 1
ATOM 1235 C C . ARG A 1 151 ? 4.580 9.894 5.188 1.00 94.94 151 ARG A C 1
ATOM 1237 O O . ARG A 1 151 ? 5.691 9.995 4.677 1.00 94.94 151 ARG A O 1
ATOM 1244 N N . GLY A 1 152 ? 3.581 10.736 4.933 1.00 93.62 152 GLY A N 1
ATOM 1245 C CA . GLY A 1 152 ? 3.625 11.785 3.908 1.00 93.62 152 GLY A CA 1
ATOM 1246 C C . GLY A 1 152 ? 2.771 11.469 2.671 1.00 93.62 152 GLY A C 1
ATOM 1247 O O . GLY A 1 152 ? 2.063 10.457 2.652 1.00 93.62 152 GLY A O 1
ATOM 1248 N N . PRO A 1 153 ? 2.798 12.344 1.652 1.00 93.88 153 PRO A N 1
ATOM 1249 C CA . PRO A 1 153 ? 1.941 12.221 0.479 1.00 93.88 153 PRO A CA 1
ATOM 1250 C C . PRO A 1 153 ? 2.380 11.095 -0.457 1.00 93.88 153 PRO A C 1
ATOM 1252 O O . PRO A 1 153 ? 3.568 10.907 -0.732 1.00 93.88 153 PRO A O 1
ATOM 1255 N N . VAL A 1 154 ? 1.408 10.406 -1.042 1.00 94.94 154 VAL A N 1
ATOM 1256 C CA . VAL A 1 154 ? 1.609 9.566 -2.225 1.00 94.94 154 VAL A CA 1
ATOM 1257 C C . VAL A 1 154 ? 1.008 10.298 -3.412 1.00 94.94 154 VAL A C 1
ATOM 1259 O O . VAL A 1 154 ? -0.200 10.256 -3.626 1.00 94.94 154 VAL A O 1
ATOM 1262 N N . HIS A 1 155 ? 1.855 11.000 -4.160 1.00 93.94 155 HIS A N 1
ATOM 1263 C CA . HIS A 1 155 ? 1.426 11.731 -5.347 1.00 93.94 155 HIS A CA 1
ATOM 1264 C C . HIS A 1 155 ? 0.965 10.790 -6.456 1.00 93.94 155 HIS A C 1
ATOM 1266 O O . HIS A 1 155 ? 1.454 9.664 -6.575 1.00 93.94 155 HIS A O 1
ATOM 1272 N N . SER A 1 156 ? 0.082 11.294 -7.312 1.00 91.12 156 SER A N 1
ATOM 1273 C CA . SER A 1 156 ? -0.428 10.581 -8.484 1.00 91.12 156 SER A CA 1
ATOM 1274 C C . SER A 1 156 ? 0.666 10.052 -9.408 1.00 91.12 156 SER A C 1
ATOM 1276 O O . SER A 1 156 ? 0.525 8.961 -9.945 1.00 91.12 156 SER A O 1
ATOM 1278 N N . SER A 1 157 ? 1.809 10.737 -9.499 1.00 89.75 157 SER A N 1
ATOM 1279 C CA . SER A 1 157 ? 2.983 10.269 -10.250 1.00 89.75 157 SER A CA 1
ATOM 1280 C C . SER A 1 157 ? 3.547 8.929 -9.762 1.00 89.75 157 SER A C 1
ATOM 1282 O O . SER A 1 157 ? 4.220 8.240 -10.519 1.00 89.75 157 SER A O 1
ATOM 1284 N N . ALA A 1 158 ? 3.319 8.562 -8.497 1.00 91.88 158 ALA A N 1
ATOM 1285 C CA . ALA A 1 158 ? 3.729 7.276 -7.939 1.00 91.88 158 ALA A CA 1
ATOM 1286 C C . ALA A 1 158 ? 2.641 6.200 -8.078 1.00 91.88 158 ALA A C 1
ATOM 1288 O O . ALA A 1 158 ? 2.911 5.034 -7.797 1.00 91.88 158 ALA A O 1
ATOM 1289 N N . ILE A 1 159 ? 1.422 6.566 -8.482 1.00 90.62 159 ILE A N 1
ATOM 1290 C CA . ILE A 1 159 ? 0.293 5.649 -8.641 1.00 90.62 159 ILE A CA 1
ATOM 1291 C C . ILE A 1 159 ? 0.228 5.228 -10.106 1.00 90.62 159 ILE A C 1
ATOM 1293 O O . ILE A 1 159 ? -0.261 5.962 -10.958 1.00 90.62 159 ILE A O 1
ATOM 1297 N N . ILE A 1 160 ? 0.713 4.026 -10.398 1.00 84.25 160 ILE A N 1
ATOM 1298 C CA . ILE A 1 160 ? 0.830 3.546 -11.783 1.00 84.25 160 ILE A CA 1
ATOM 1299 C C . ILE A 1 160 ? -0.493 3.002 -12.322 1.00 84.25 160 ILE A C 1
ATOM 1301 O O . ILE A 1 160 ? -0.730 3.025 -13.525 1.00 84.25 160 ILE A O 1
ATOM 1305 N N . LEU A 1 161 ? -1.362 2.509 -11.433 1.00 84.12 161 LEU A N 1
ATOM 1306 C CA . LEU A 1 161 ? -2.685 2.013 -11.790 1.00 84.12 161 LEU A CA 1
ATOM 1307 C C . LEU A 1 161 ? -3.622 2.043 -10.582 1.00 84.12 161 LEU A C 1
ATOM 1309 O O . LEU A 1 161 ? -3.191 1.884 -9.438 1.00 84.12 161 LEU A O 1
ATOM 1313 N N . SER A 1 162 ? -4.915 2.230 -10.842 1.00 84.50 162 SER A N 1
ATOM 1314 C CA . SER A 1 162 ? -5.967 2.095 -9.836 1.00 84.50 162 SER A CA 1
ATOM 1315 C C . SER A 1 162 ? -7.103 1.223 -10.362 1.00 84.50 162 SER A C 1
ATOM 1317 O O . SER A 1 162 ? -7.607 1.458 -11.456 1.00 84.50 162 SER A O 1
ATOM 1319 N N . PHE A 1 163 ? -7.533 0.253 -9.563 1.00 80.50 163 PHE A N 1
ATOM 1320 C CA . PHE A 1 163 ? -8.649 -0.640 -9.869 1.00 80.50 163 PHE A CA 1
ATOM 1321 C C . PHE A 1 163 ? -9.821 -0.285 -8.962 1.00 80.50 163 PHE A C 1
ATOM 1323 O O . PHE A 1 163 ? -9.670 -0.315 -7.742 1.00 80.50 163 PHE A O 1
ATOM 1330 N N . SER A 1 164 ? -10.968 0.068 -9.539 1.00 78.94 164 SER A N 1
ATOM 1331 C CA . SER A 1 164 ? -12.187 0.394 -8.785 1.00 78.94 164 SER A CA 1
ATOM 1332 C C . SER A 1 164 ? -13.221 -0.712 -8.959 1.00 78.94 164 SER A C 1
ATOM 1334 O O . SER A 1 164 ? -13.330 -1.269 -10.048 1.00 78.94 164 SER A O 1
ATOM 1336 N N . GLY A 1 165 ? -13.997 -1.005 -7.918 1.00 70.31 165 GLY A N 1
ATOM 1337 C CA . GLY A 1 165 ? -15.122 -1.931 -8.019 1.00 70.31 165 GLY A CA 1
ATOM 1338 C C . GLY A 1 165 ? -15.657 -2.383 -6.664 1.00 70.31 165 GLY A C 1
ATOM 1339 O O . GLY A 1 165 ? -15.175 -1.986 -5.607 1.00 70.31 165 GLY A O 1
ATOM 1340 N N . GLU A 1 166 ? -16.653 -3.258 -6.694 1.00 68.19 166 GLU A N 1
ATOM 1341 C CA . GLU A 1 166 ? -17.143 -3.936 -5.496 1.00 68.19 166 GLU A CA 1
ATOM 1342 C C . GLU A 1 166 ? -16.400 -5.259 -5.326 1.00 68.19 166 GLU A C 1
ATOM 1344 O O . GLU A 1 166 ? -16.510 -6.139 -6.178 1.00 68.19 166 GLU A O 1
ATOM 1349 N N . GLY A 1 167 ? -15.629 -5.382 -4.240 1.00 62.34 167 GLY A N 1
ATOM 1350 C CA . GLY A 1 167 ? -14.934 -6.600 -3.809 1.00 62.34 167 GLY A CA 1
ATOM 1351 C C . GLY A 1 167 ? -14.355 -7.461 -4.940 1.00 62.34 167 GLY A C 1
ATOM 1352 O O . GLY A 1 167 ? -13.253 -7.223 -5.426 1.00 62.34 167 GLY A O 1
ATOM 1353 N N . GLU A 1 168 ? -15.122 -8.474 -5.338 1.00 59.91 168 GLU A N 1
ATOM 1354 C CA . GLU A 1 168 ? -14.780 -9.489 -6.339 1.00 59.91 168 GLU A CA 1
ATOM 1355 C C . GLU A 1 168 ? -14.497 -8.914 -7.730 1.00 59.91 168 GLU A C 1
ATOM 1357 O O . GLU A 1 168 ? -13.565 -9.363 -8.384 1.00 59.91 168 GLU A O 1
ATOM 1362 N N . ASN A 1 169 ? -15.177 -7.841 -8.144 1.00 65.06 169 ASN A N 1
ATOM 1363 C CA . ASN A 1 169 ? -14.900 -7.190 -9.428 1.00 65.06 169 ASN A CA 1
ATOM 1364 C C . ASN A 1 169 ? -13.495 -6.576 -9.470 1.00 65.06 169 ASN A C 1
ATOM 1366 O O . ASN A 1 169 ? -12.848 -6.576 -10.512 1.00 65.06 169 ASN A O 1
ATOM 1370 N N . ILE A 1 170 ? -12.980 -6.082 -8.341 1.00 67.88 170 ILE A N 1
ATOM 1371 C CA . ILE A 1 170 ? -11.584 -5.632 -8.268 1.00 67.88 170 ILE A CA 1
ATOM 1372 C C . ILE A 1 170 ? -10.651 -6.829 -8.382 1.00 67.88 170 ILE A C 1
ATOM 1374 O O . ILE A 1 170 ? -9.668 -6.777 -9.115 1.00 67.88 170 ILE A O 1
ATOM 1378 N N . LEU A 1 171 ? -10.963 -7.906 -7.661 1.00 65.69 171 LEU A N 1
ATOM 1379 C CA . LEU A 1 171 ? -10.165 -9.124 -7.669 1.00 65.69 171 LEU A CA 1
ATOM 1380 C C . LEU A 1 171 ? -10.111 -9.756 -9.068 1.00 65.69 171 LEU A C 1
ATOM 1382 O O . LEU A 1 171 ? -9.057 -10.227 -9.480 1.00 65.69 171 LEU A O 1
ATOM 1386 N N . LEU A 1 172 ? -11.193 -9.703 -9.841 1.00 63.31 172 LEU A N 1
ATOM 1387 C CA . LEU A 1 172 ? -11.225 -10.174 -11.228 1.00 63.31 172 LEU A CA 1
ATOM 1388 C C . LEU A 1 172 ? -10.361 -9.325 -12.176 1.00 63.31 172 LEU A C 1
ATOM 1390 O O . LEU A 1 172 ? -9.883 -9.822 -13.188 1.00 63.31 172 LEU A O 1
ATOM 1394 N N . ASN A 1 173 ? -10.106 -8.063 -11.834 1.00 63.62 173 ASN A N 1
ATOM 1395 C CA . ASN A 1 173 ? -9.258 -7.173 -12.629 1.00 63.62 173 ASN A CA 1
ATOM 1396 C C . ASN A 1 173 ? -7.789 -7.159 -12.176 1.00 63.62 173 ASN A C 1
ATOM 1398 O O . ASN A 1 173 ? -6.940 -6.574 -12.850 1.00 63.62 173 ASN A O 1
ATOM 1402 N N . LEU A 1 174 ? -7.472 -7.792 -11.044 1.00 65.25 174 LEU A N 1
ATOM 1403 C CA . LEU A 1 174 ? -6.112 -7.910 -10.531 1.00 65.25 174 LEU A CA 1
ATOM 1404 C C . LEU A 1 174 ? -5.476 -9.204 -11.052 1.00 65.25 174 LEU A C 1
ATOM 1406 O O . LEU A 1 174 ? -5.876 -10.281 -10.605 1.00 65.25 174 LEU A O 1
ATOM 1410 N N . PRO A 1 175 ? -4.472 -9.142 -11.946 1.00 57.00 175 PRO A N 1
ATOM 1411 C CA . PRO A 1 175 ? -3.734 -10.334 -12.344 1.00 57.00 175 PRO A CA 1
ATOM 1412 C C . PRO A 1 175 ? -2.851 -10.776 -11.173 1.00 57.00 175 PRO A C 1
ATOM 1414 O O . PRO A 1 175 ? -1.781 -10.216 -10.941 1.00 57.00 175 PRO A O 1
ATOM 1417 N N . LEU A 1 176 ? -3.285 -11.769 -10.404 1.00 60.12 176 LEU A N 1
ATOM 1418 C CA . LEU A 1 176 ? -2.396 -12.426 -9.449 1.00 60.12 176 LEU A CA 1
ATOM 1419 C C . LEU A 1 176 ? -1.766 -13.644 -10.111 1.00 60.12 176 LEU A C 1
ATOM 1421 O O . LEU A 1 176 ? -2.238 -14.137 -11.124 1.00 60.12 176 LEU A O 1
ATOM 1425 N N . PHE A 1 177 ? -0.655 -14.128 -9.578 1.00 54.19 177 PHE A N 1
ATOM 1426 C CA . PHE A 1 177 ? -0.040 -15.344 -10.095 1.00 54.19 177 PHE A CA 1
ATOM 1427 C C . PHE A 1 177 ? -0.308 -16.467 -9.112 1.00 54.19 177 PHE A C 1
ATOM 1429 O O . PHE A 1 177 ? -0.011 -16.356 -7.922 1.00 54.19 177 PHE A O 1
ATOM 1436 N N . GLY A 1 178 ? -0.903 -17.545 -9.615 1.00 44.75 178 GLY A N 1
ATOM 1437 C CA . GLY A 1 178 ? -1.076 -18.757 -8.834 1.00 44.75 178 GLY A CA 1
ATOM 1438 C C . GLY A 1 178 ? 0.272 -19.445 -8.688 1.00 44.75 178 GLY A C 1
ATOM 1439 O O . GLY A 1 178 ? 0.827 -19.930 -9.671 1.00 44.75 178 GLY A O 1
ATOM 1440 N N . PHE A 1 179 ? 0.803 -19.509 -7.468 1.00 40.81 179 PHE A N 1
ATOM 1441 C CA . PHE A 1 179 ? 1.891 -20.432 -7.167 1.00 40.81 179 PHE A CA 1
ATOM 1442 C C . PHE A 1 179 ? 1.287 -21.825 -6.979 1.00 40.81 179 PHE A C 1
ATOM 1444 O O . PHE A 1 179 ? 0.560 -22.056 -6.012 1.00 40.81 179 PHE A O 1
ATOM 1451 N N . GLN A 1 180 ? 1.587 -22.768 -7.875 1.00 35.44 180 GLN A N 1
ATOM 1452 C CA . GLN A 1 180 ? 1.353 -24.178 -7.570 1.00 35.44 180 GLN A CA 1
ATOM 1453 C C . GLN A 1 180 ? 2.268 -24.563 -6.405 1.00 35.44 180 GLN A C 1
ATOM 1455 O O . GLN A 1 180 ? 3.493 -24.499 -6.516 1.00 35.44 180 GLN A O 1
ATOM 1460 N N . ARG A 1 181 ? 1.678 -24.932 -5.263 1.00 31.25 181 ARG A N 1
ATOM 1461 C CA . ARG A 1 181 ? 2.426 -25.637 -4.218 1.00 31.25 181 ARG A CA 1
ATOM 1462 C C . ARG A 1 181 ? 2.810 -27.036 -4.734 1.00 31.25 181 ARG A C 1
ATOM 1464 O O . ARG A 1 181 ? 2.007 -27.637 -5.444 1.00 31.25 181 ARG A O 1
ATOM 1471 N N . PRO A 1 182 ? 3.963 -27.589 -4.316 1.00 35.53 182 PRO A N 1
ATOM 1472 C CA . PRO A 1 182 ? 4.941 -27.009 -3.395 1.00 35.53 182 PRO A CA 1
ATOM 1473 C C . PRO A 1 182 ? 5.979 -26.123 -4.108 1.00 35.53 182 PRO A C 1
ATOM 1475 O O . PRO A 1 182 ? 6.355 -26.370 -5.250 1.00 35.53 182 PRO A O 1
ATOM 1478 N N . PHE A 1 183 ? 6.480 -25.104 -3.401 1.00 35.69 183 PHE A N 1
ATOM 1479 C CA . PHE A 1 183 ? 7.635 -24.313 -3.831 1.00 35.69 183 PHE A CA 1
ATOM 1480 C C . PHE A 1 183 ? 8.872 -25.224 -3.884 1.00 35.69 183 PHE A C 1
ATOM 1482 O O . PHE A 1 183 ? 9.503 -25.481 -2.861 1.00 35.69 183 PHE A O 1
ATOM 1489 N N . SER A 1 184 ? 9.197 -25.759 -5.059 1.00 24.55 184 SER A N 1
ATOM 1490 C CA . SER A 1 184 ? 10.426 -26.524 -5.265 1.00 24.55 184 SER A CA 1
ATOM 1491 C C . SER A 1 184 ? 11.603 -25.562 -5.427 1.00 24.55 184 SER A C 1
ATOM 1493 O O . SER A 1 184 ? 11.666 -24.767 -6.368 1.00 24.55 184 SER A O 1
ATOM 1495 N N . PHE A 1 185 ? 12.552 -25.654 -4.498 1.00 31.41 185 PHE A N 1
ATOM 1496 C CA . PHE A 1 185 ? 13.917 -25.217 -4.738 1.00 31.41 185 PHE A CA 1
ATOM 1497 C C . PHE A 1 185 ? 14.530 -26.189 -5.758 1.00 31.41 185 PHE A C 1
ATOM 1499 O O . PHE A 1 185 ? 14.644 -27.379 -5.486 1.00 31.41 185 PHE A O 1
ATOM 1506 N N . ILE A 1 186 ? 14.951 -25.658 -6.908 1.00 35.47 186 ILE A N 1
ATOM 1507 C CA . ILE A 1 186 ? 15.877 -26.294 -7.861 1.00 35.47 186 ILE A CA 1
ATOM 1508 C C . ILE A 1 186 ? 15.270 -27.432 -8.724 1.00 35.47 186 ILE A C 1
ATOM 1510 O O . ILE A 1 186 ? 15.381 -28.605 -8.386 1.00 35.47 186 ILE A O 1
ATOM 1514 N N . ARG A 1 187 ? 14.740 -27.044 -9.906 1.00 25.12 187 ARG A N 1
ATOM 1515 C CA . ARG A 1 187 ? 14.848 -27.654 -11.272 1.00 25.12 187 ARG A CA 1
ATOM 1516 C C . ARG A 1 187 ? 13.532 -27.512 -12.078 1.00 25.12 187 ARG A C 1
ATOM 1518 O O . ARG A 1 187 ? 12.649 -28.331 -11.912 1.00 25.12 187 ARG A O 1
ATOM 1525 N N . HIS A 1 188 ? 13.470 -26.485 -12.950 1.00 29.39 188 HIS A N 1
ATOM 1526 C CA . HIS A 1 188 ? 12.638 -26.272 -14.172 1.00 29.39 188 HIS A CA 1
ATOM 1527 C C . HIS A 1 188 ? 11.151 -26.726 -14.255 1.00 29.39 188 HIS A C 1
ATOM 1529 O O . HIS A 1 188 ? 10.806 -27.829 -13.865 1.00 29.39 188 HIS A O 1
ATOM 1535 N N . PRO A 1 189 ? 10.304 -26.038 -15.054 1.00 39.66 189 PRO A N 1
ATOM 1536 C CA . PRO A 1 189 ? 9.946 -24.627 -15.078 1.00 39.66 189 PRO A CA 1
ATOM 1537 C C . PRO A 1 189 ? 8.441 -24.510 -14.754 1.00 39.66 189 PRO A C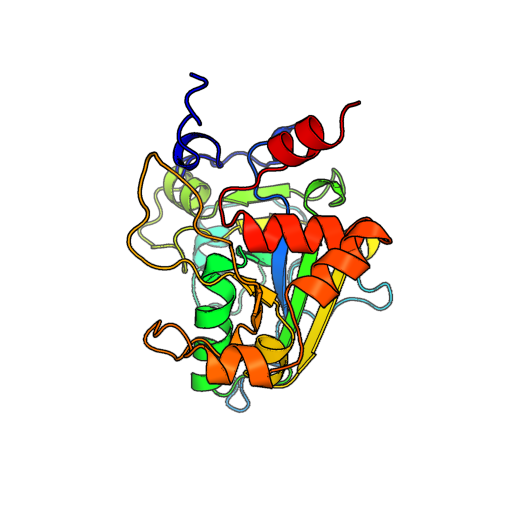 1
ATOM 1539 O O . PRO A 1 189 ? 7.588 -24.694 -15.622 1.00 39.66 189 PRO A O 1
ATOM 1542 N N . THR A 1 190 ? 8.071 -24.208 -13.514 1.00 39.25 190 THR A N 1
ATOM 1543 C CA . THR A 1 190 ? 6.677 -23.867 -13.214 1.00 39.25 190 THR A CA 1
ATOM 1544 C C . THR A 1 190 ? 6.385 -22.487 -13.800 1.00 39.25 190 THR A C 1
ATOM 1546 O O . THR A 1 190 ? 6.843 -21.459 -13.303 1.00 39.25 190 THR A O 1
ATOM 1549 N N . VAL A 1 191 ? 5.676 -22.466 -14.932 1.00 42.41 191 VAL A N 1
ATOM 1550 C CA . VAL A 1 191 ? 5.230 -21.231 -15.580 1.00 42.41 191 VAL A CA 1
ATOM 1551 C C . VAL A 1 191 ? 4.275 -20.530 -14.624 1.00 42.41 191 VAL A C 1
ATOM 1553 O O . VAL A 1 191 ? 3.230 -21.070 -14.270 1.00 42.41 191 VAL A O 1
ATOM 1556 N N . LEU A 1 192 ? 4.637 -19.323 -14.201 1.00 47.94 192 LEU A N 1
ATOM 1557 C CA . LEU A 1 192 ? 3.727 -18.436 -13.492 1.00 47.94 192 LEU A CA 1
ATOM 1558 C C . LEU A 1 192 ? 2.578 -18.090 -14.443 1.00 47.94 192 LEU A C 1
ATOM 1560 O O . LEU A 1 192 ? 2.754 -17.310 -15.381 1.00 47.94 192 LEU A O 1
ATOM 1564 N N . VAL A 1 193 ? 1.413 -18.696 -14.220 1.00 48.19 193 VAL A N 1
ATOM 1565 C CA . VAL A 1 193 ? 0.195 -18.352 -14.956 1.00 48.19 193 VAL A CA 1
ATOM 1566 C C . VAL A 1 193 ? -0.435 -17.156 -14.256 1.00 48.19 193 VAL A C 1
ATOM 1568 O O . VAL A 1 193 ? -0.708 -17.209 -13.054 1.00 48.19 193 VAL A O 1
ATOM 1571 N N . ALA A 1 194 ? -0.617 -16.064 -14.999 1.00 54.12 194 ALA A N 1
ATOM 1572 C CA . ALA A 1 194 ? -1.397 -14.929 -14.523 1.00 54.12 194 ALA A CA 1
ATOM 1573 C C . ALA A 1 194 ? -2.854 -15.377 -14.462 1.00 54.12 194 ALA A C 1
ATOM 1575 O O . ALA A 1 194 ? -3.406 -15.823 -15.466 1.00 54.12 194 ALA A O 1
ATOM 1576 N N . VAL A 1 195 ? -3.453 -15.283 -13.288 1.00 57.16 195 VAL A N 1
ATOM 1577 C CA . VAL A 1 195 ? -4.829 -15.661 -13.026 1.00 57.16 195 VAL A CA 1
ATOM 1578 C C . VAL A 1 195 ? -5.487 -14.533 -12.230 1.00 57.16 195 VAL A C 1
ATOM 1580 O O . VAL A 1 195 ? -4.944 -14.102 -11.212 1.00 57.16 195 VAL A O 1
ATOM 1583 N N . PRO A 1 196 ? -6.652 -14.029 -12.655 1.00 58.94 196 PRO A N 1
ATOM 1584 C CA . PRO A 1 196 ? -7.402 -13.061 -11.869 1.00 58.94 196 PRO A CA 1
ATOM 1585 C C . PRO A 1 196 ? -7.552 -13.464 -10.396 1.00 58.94 196 PRO A C 1
ATOM 1587 O O . PRO A 1 196 ? -7.918 -14.599 -10.089 1.00 58.94 196 PRO A O 1
ATOM 1590 N N . ALA A 1 197 ? -7.296 -12.525 -9.480 1.00 60.44 197 ALA A N 1
ATOM 1591 C CA . ALA A 1 197 ? -7.384 -12.749 -8.037 1.00 60.44 197 ALA A CA 1
ATOM 1592 C C . ALA A 1 197 ? -8.742 -13.328 -7.612 1.00 60.44 197 ALA A C 1
ATOM 1594 O O . ALA A 1 197 ? -8.807 -14.119 -6.678 1.00 60.44 197 ALA A O 1
ATOM 1595 N N . GLY A 1 198 ? -9.818 -12.933 -8.301 1.00 54.88 198 GLY A N 1
ATOM 1596 C CA . GLY A 1 198 ? -11.189 -13.348 -7.992 1.00 54.88 198 GLY A CA 1
ATOM 1597 C C . GLY A 1 198 ? -11.453 -14.833 -8.236 1.00 54.88 198 GLY A C 1
ATOM 1598 O O . GLY A 1 198 ? -12.447 -15.358 -7.757 1.00 54.88 198 GLY A O 1
ATOM 1599 N N . LEU A 1 199 ? -10.554 -15.523 -8.943 1.00 59.62 199 LEU A N 1
ATOM 1600 C CA . LEU A 1 199 ? -10.654 -16.962 -9.183 1.00 59.62 199 LEU A CA 1
ATOM 1601 C C . LEU A 1 199 ? -10.024 -17.796 -8.062 1.00 59.62 199 LEU A C 1
ATOM 1603 O O . LEU A 1 199 ? -10.240 -19.006 -8.003 1.00 59.62 199 LEU A O 1
ATOM 1607 N N . PHE A 1 200 ? -9.237 -17.181 -7.178 1.00 57.66 200 PHE A N 1
ATOM 1608 C CA . PHE A 1 200 ? -8.745 -17.855 -5.983 1.00 57.66 200 PHE A CA 1
ATOM 1609 C C . PHE A 1 200 ? -9.854 -17.816 -4.935 1.00 57.66 200 PHE A C 1
ATOM 1611 O O . PHE A 1 200 ? -10.206 -16.749 -4.443 1.00 57.66 200 PHE A O 1
ATOM 1618 N N . GLY A 1 201 ? -10.421 -18.978 -4.609 1.00 53.84 201 GLY A N 1
ATOM 1619 C CA . GLY A 1 201 ? -11.433 -19.066 -3.558 1.00 53.84 201 GLY A CA 1
ATOM 1620 C C . GLY A 1 201 ? -10.860 -18.700 -2.185 1.00 53.84 201 GLY A C 1
ATOM 1621 O O . GLY A 1 201 ? -9.656 -18.831 -1.949 1.00 53.84 201 GLY A O 1
ATOM 1622 N N . SER A 1 202 ? -11.739 -18.353 -1.243 1.00 47.53 202 SER A N 1
ATOM 1623 C CA . SER A 1 202 ? -11.414 -17.954 0.140 1.00 47.53 202 SER A CA 1
ATOM 1624 C C . SER A 1 202 ? -10.566 -18.968 0.928 1.00 47.53 202 SER A C 1
ATOM 1626 O O . SER A 1 202 ? -9.962 -18.631 1.943 1.00 47.53 202 SER A O 1
ATOM 1628 N N . ASN A 1 203 ? -10.478 -20.213 0.447 1.00 50.44 203 ASN A N 1
ATOM 1629 C CA . ASN A 1 203 ? -9.674 -21.287 1.038 1.00 50.44 203 ASN A CA 1
ATOM 1630 C C . ASN A 1 203 ? -8.304 -21.470 0.356 1.00 50.44 203 ASN A C 1
ATOM 1632 O O . ASN A 1 203 ? -7.633 -22.477 0.576 1.00 50.44 203 ASN A O 1
ATOM 1636 N N . GLY A 1 204 ? -7.897 -20.544 -0.518 1.00 48.94 204 GLY A N 1
ATOM 1637 C CA . GLY A 1 204 ? -6.652 -20.649 -1.280 1.00 48.94 204 GLY A CA 1
ATOM 1638 C C . GLY A 1 204 ? -6.649 -21.800 -2.291 1.00 48.94 204 GLY A C 1
ATOM 1639 O O . GLY A 1 204 ? -5.578 -22.255 -2.700 1.00 48.94 204 GLY A O 1
ATOM 1640 N N . GLN A 1 205 ? -7.828 -22.296 -2.685 1.00 52.03 205 GLN A N 1
ATOM 1641 C CA . GLN A 1 205 ? -7.926 -23.305 -3.735 1.00 52.03 205 GLN A CA 1
ATOM 1642 C C . GLN A 1 205 ? -7.445 -22.709 -5.056 1.00 52.03 205 GLN A C 1
ATOM 1644 O O . GLN A 1 205 ? -7.816 -21.597 -5.433 1.00 52.03 205 GLN A O 1
ATOM 1649 N N . THR A 1 206 ? -6.583 -23.457 -5.744 1.00 55.44 206 THR A N 1
ATOM 1650 C CA . THR A 1 206 ? -6.097 -23.058 -7.063 1.00 55.44 206 THR A CA 1
ATOM 1651 C C . THR A 1 206 ? -7.238 -23.228 -8.066 1.00 55.44 206 THR A C 1
ATOM 1653 O O . THR A 1 206 ? -7.805 -24.321 -8.129 1.00 55.44 206 THR A O 1
ATOM 1656 N N . PRO A 1 207 ? -7.588 -22.193 -8.845 1.00 57.16 207 PRO A N 1
ATOM 1657 C CA . PRO A 1 207 ? -8.631 -22.313 -9.854 1.00 57.16 207 PRO A CA 1
ATOM 1658 C C . PRO A 1 207 ? -8.283 -23.387 -10.888 1.00 57.16 207 PRO A C 1
ATOM 1660 O O . PRO A 1 207 ? -7.126 -23.546 -11.288 1.00 57.16 207 PRO A O 1
ATOM 1663 N N . GLY A 1 208 ? -9.300 -24.134 -11.324 1.00 58.03 208 GLY A N 1
ATOM 1664 C CA . GLY A 1 208 ? -9.153 -25.142 -12.371 1.00 58.03 208 GLY A CA 1
ATOM 1665 C C . GLY A 1 208 ? -8.729 -24.527 -13.711 1.00 58.03 208 GLY A C 1
ATOM 1666 O O . GLY A 1 208 ? -8.983 -23.354 -13.985 1.00 58.03 208 GLY A O 1
ATOM 1667 N N . ARG A 1 209 ? -8.106 -25.333 -14.583 1.00 58.16 209 ARG A N 1
ATOM 1668 C CA . ARG A 1 209 ? -7.626 -24.887 -15.911 1.00 58.16 209 ARG A CA 1
ATOM 1669 C C . ARG A 1 209 ? -8.728 -24.277 -16.785 1.00 58.16 209 ARG A C 1
ATOM 1671 O O . ARG A 1 209 ? -8.445 -23.385 -17.577 1.00 58.16 209 ARG A O 1
ATOM 1678 N N . GLU A 1 210 ? -9.960 -24.748 -16.636 1.00 60.22 210 GLU A N 1
ATOM 1679 C CA . GLU A 1 210 ? -11.127 -24.258 -17.371 1.00 60.22 210 GLU A CA 1
ATOM 1680 C C . GLU A 1 210 ? -11.544 -22.850 -16.922 1.00 60.22 210 GLU A C 1
ATOM 1682 O O . GLU A 1 210 ? -11.731 -21.972 -17.756 1.00 60.22 210 GLU A O 1
ATOM 1687 N N . ALA A 1 211 ? -11.551 -22.582 -15.612 1.00 60.38 211 ALA A N 1
ATOM 1688 C CA . ALA A 1 211 ? -11.801 -21.244 -15.072 1.00 60.38 211 ALA A CA 1
ATOM 1689 C C . ALA A 1 211 ? -10.725 -20.235 -15.512 1.00 60.38 211 ALA A C 1
ATOM 1691 O O . ALA A 1 211 ? -11.043 -19.102 -15.859 1.00 60.38 211 ALA A O 1
ATOM 1692 N N . ILE A 1 212 ? -9.456 -20.662 -15.559 1.00 58.41 212 ILE A N 1
ATOM 1693 C CA . ILE A 1 212 ? -8.342 -19.846 -16.071 1.00 58.41 212 ILE A CA 1
ATOM 1694 C C . ILE A 1 212 ? -8.541 -19.515 -17.557 1.00 58.41 212 ILE A C 1
ATOM 1696 O O . ILE A 1 212 ? -8.312 -18.379 -17.966 1.00 58.41 212 ILE A O 1
ATOM 1700 N N . ARG A 1 213 ? -8.972 -20.493 -18.364 1.00 59.53 213 ARG A N 1
ATOM 1701 C CA . ARG A 1 213 ? -9.224 -20.310 -19.801 1.00 59.53 213 ARG A CA 1
ATOM 1702 C C . ARG A 1 213 ? -10.411 -19.373 -20.064 1.00 59.53 213 ARG A C 1
ATOM 1704 O O . ARG A 1 213 ? -10.336 -18.568 -20.982 1.00 59.53 213 ARG A O 1
ATOM 1711 N N . ASN A 1 214 ? -11.463 -19.456 -19.251 1.00 55.41 214 ASN A N 1
ATOM 1712 C CA . ASN A 1 214 ? -12.706 -18.699 -19.438 1.00 55.41 214 ASN A CA 1
ATOM 1713 C C . ASN A 1 214 ? -12.638 -17.243 -18.949 1.00 55.41 214 ASN A C 1
ATOM 1715 O O . ASN A 1 214 ? -13.504 -16.447 -19.293 1.00 55.41 214 ASN A O 1
ATOM 1719 N N . ALA A 1 215 ? -11.639 -16.878 -18.143 1.00 55.44 215 ALA A N 1
ATOM 1720 C CA . ALA A 1 215 ? -11.560 -15.546 -17.546 1.00 55.44 215 ALA A CA 1
ATOM 1721 C C . ALA A 1 215 ? -11.029 -14.443 -18.481 1.00 55.44 215 ALA A C 1
ATOM 1723 O O . ALA A 1 215 ? -10.956 -13.294 -18.056 1.00 55.44 215 ALA A O 1
ATOM 1724 N N . ASP A 1 216 ? -10.631 -14.783 -19.712 1.00 50.69 216 ASP A N 1
ATOM 1725 C CA . ASP A 1 216 ? -10.273 -13.884 -20.832 1.00 50.69 216 ASP A CA 1
ATOM 1726 C C . ASP A 1 216 ? -9.319 -12.699 -20.512 1.00 50.69 216 ASP A C 1
ATOM 1728 O O . ASP A 1 216 ? -9.186 -11.711 -21.238 1.00 50.69 216 ASP A O 1
ATOM 1732 N N . ILE A 1 217 ? -8.586 -12.807 -19.404 1.00 51.84 217 ILE A N 1
ATOM 1733 C CA . ILE A 1 217 ? -7.485 -11.936 -18.992 1.00 51.84 217 ILE A CA 1
ATOM 1734 C C . ILE A 1 217 ? -6.262 -12.845 -18.914 1.00 51.84 217 ILE A C 1
ATOM 1736 O O . ILE A 1 217 ? -5.856 -13.306 -17.848 1.00 51.84 217 ILE A O 1
ATOM 1740 N N . SER A 1 218 ? -5.719 -13.191 -20.081 1.00 51.44 218 SER A N 1
ATOM 1741 C CA . SER A 1 218 ? -4.584 -14.104 -20.165 1.00 51.44 218 SER A CA 1
ATOM 1742 C C . SER A 1 218 ? -3.296 -13.420 -19.701 1.00 51.44 218 SER A C 1
ATOM 1744 O O . SER A 1 218 ? -3.091 -12.213 -19.876 1.00 51.44 218 SER A O 1
ATOM 1746 N N . SER A 1 219 ? -2.362 -14.209 -19.165 1.00 50.38 219 SER A N 1
ATOM 1747 C CA . SER A 1 219 ? -0.961 -13.799 -19.017 1.00 50.38 219 SER A CA 1
ATOM 1748 C C . SER A 1 219 ? -0.396 -13.195 -20.299 1.00 50.38 219 SER A C 1
ATOM 1750 O O . SER A 1 219 ? 0.479 -12.338 -20.226 1.00 50.38 219 SER A O 1
ATOM 1752 N N . ASP A 1 220 ? -0.917 -13.605 -21.455 1.00 53.09 220 ASP A N 1
ATOM 1753 C CA . ASP A 1 220 ? -0.501 -13.123 -22.765 1.00 53.09 220 ASP A CA 1
ATOM 1754 C C . ASP A 1 220 ? -0.986 -11.700 -23.026 1.00 53.09 220 ASP A C 1
ATOM 1756 O O . ASP A 1 220 ? -0.239 -10.925 -23.608 1.00 53.09 220 ASP A O 1
ATOM 1760 N N . ARG A 1 221 ? -2.152 -11.291 -22.505 1.00 57.38 221 ARG A N 1
ATOM 1761 C CA . ARG A 1 221 ? -2.596 -9.890 -22.535 1.00 57.38 221 ARG A CA 1
ATOM 1762 C C . ARG A 1 221 ? -1.662 -8.999 -21.718 1.00 57.38 221 ARG A C 1
ATOM 1764 O O . ARG A 1 221 ? -1.167 -8.005 -22.238 1.00 57.38 221 ARG A O 1
ATOM 1771 N N . PHE A 1 222 ? -1.353 -9.367 -20.472 1.00 55.94 222 PHE A N 1
ATOM 1772 C CA . PHE A 1 222 ? -0.410 -8.594 -19.647 1.00 55.94 222 PHE A CA 1
ATOM 1773 C C . PHE A 1 222 ? 1.020 -8.628 -20.196 1.00 55.94 222 PHE A C 1
ATOM 1775 O O . PHE A 1 222 ? 1.721 -7.621 -20.129 1.00 55.94 222 PHE A O 1
ATOM 1782 N N . ARG A 1 223 ? 1.452 -9.753 -20.774 1.00 58.31 223 ARG A N 1
ATOM 1783 C CA . ARG A 1 223 ? 2.762 -9.893 -21.419 1.00 58.31 223 ARG A CA 1
ATOM 1784 C C . ARG A 1 223 ? 2.846 -9.070 -22.707 1.00 58.31 223 ARG A C 1
ATOM 1786 O O . ARG A 1 223 ? 3.820 -8.349 -22.882 1.00 58.31 223 ARG A O 1
ATOM 1793 N N . ALA A 1 224 ? 1.824 -9.104 -23.560 1.00 59.84 224 ALA A N 1
ATOM 1794 C CA . ALA A 1 224 ? 1.747 -8.296 -24.776 1.00 59.84 224 ALA A CA 1
ATOM 1795 C C . ALA A 1 224 ? 1.702 -6.797 -24.452 1.00 59.84 224 ALA A C 1
ATOM 1797 O O . ALA A 1 224 ? 2.435 -6.014 -25.050 1.00 59.84 224 ALA A O 1
ATOM 1798 N N . MET A 1 225 ? 0.911 -6.394 -23.451 1.00 61.84 225 MET A N 1
ATOM 1799 C CA . MET A 1 225 ? 0.891 -5.008 -22.976 1.00 61.84 225 MET A CA 1
ATOM 1800 C C . MET A 1 225 ? 2.224 -4.609 -22.334 1.00 61.84 225 MET A C 1
ATOM 1802 O O . MET A 1 225 ? 2.698 -3.504 -22.566 1.00 61.84 225 MET A O 1
ATOM 1806 N N . GLY A 1 226 ? 2.860 -5.504 -21.573 1.00 57.31 226 GLY A N 1
ATOM 1807 C CA . GLY A 1 226 ? 4.161 -5.272 -20.943 1.00 57.31 226 GLY A CA 1
ATOM 1808 C C . GLY A 1 226 ? 5.317 -5.139 -21.935 1.00 57.31 226 GLY A C 1
ATOM 1809 O O . GLY A 1 226 ? 6.262 -4.409 -21.656 1.00 57.31 226 GLY A O 1
ATOM 1810 N N . ASN A 1 227 ? 5.236 -5.782 -23.103 1.00 63.53 227 ASN A N 1
ATOM 1811 C CA . ASN A 1 227 ? 6.217 -5.601 -24.177 1.00 63.53 227 ASN A CA 1
ATOM 1812 C C . ASN A 1 227 ? 6.160 -4.192 -24.787 1.00 63.53 227 ASN A C 1
ATOM 1814 O O . ASN A 1 227 ? 7.180 -3.685 -25.240 1.00 63.53 227 ASN A O 1
ATOM 1818 N N . ASN A 1 228 ? 4.986 -3.554 -24.761 1.00 63.28 228 ASN A N 1
ATOM 1819 C CA . ASN A 1 228 ? 4.748 -2.254 -25.393 1.00 63.28 228 ASN A CA 1
ATOM 1820 C C . ASN A 1 228 ? 4.618 -1.102 -24.383 1.00 63.28 228 ASN A C 1
ATOM 1822 O O . ASN A 1 228 ? 4.534 0.060 -24.774 1.00 63.28 228 ASN A O 1
ATOM 1826 N N . ASN A 1 229 ? 4.556 -1.401 -23.082 1.00 72.44 229 ASN A N 1
ATOM 1827 C CA . ASN A 1 229 ? 4.335 -0.410 -22.040 1.00 72.44 229 ASN A CA 1
ATOM 1828 C C . ASN A 1 229 ? 5.065 -0.786 -20.743 1.00 72.44 229 ASN A C 1
ATOM 1830 O O . ASN A 1 229 ? 4.746 -1.771 -20.069 1.00 72.44 229 ASN A O 1
ATOM 1834 N N . PHE A 1 230 ? 6.005 0.079 -20.365 1.00 71.56 230 PHE A N 1
ATOM 1835 C CA . PHE A 1 230 ? 6.823 -0.037 -19.161 1.00 71.56 230 PHE A CA 1
ATOM 1836 C C . PHE A 1 230 ? 6.000 -0.277 -17.882 1.00 71.56 230 PHE A C 1
ATOM 1838 O O . PHE A 1 230 ? 6.369 -1.111 -17.056 1.00 71.56 230 PHE A O 1
ATOM 1845 N N . TRP A 1 231 ? 4.849 0.383 -17.723 1.00 69.50 231 TRP A N 1
ATOM 1846 C CA . TRP A 1 231 ? 4.012 0.238 -16.530 1.00 69.50 231 TRP A CA 1
ATOM 1847 C C . TRP A 1 231 ? 3.386 -1.144 -16.412 1.00 69.50 231 TRP A C 1
ATOM 1849 O O . TRP A 1 231 ? 3.347 -1.720 -15.325 1.00 69.50 231 TRP A O 1
ATOM 1859 N N . PHE A 1 232 ? 2.962 -1.719 -17.537 1.00 68.06 232 PHE A N 1
ATOM 1860 C CA . PHE A 1 232 ? 2.461 -3.089 -17.565 1.00 68.06 232 PHE A CA 1
ATOM 1861 C C . PHE A 1 232 ? 3.566 -4.098 -17.269 1.00 68.06 232 PHE A C 1
ATOM 1863 O O . PHE A 1 232 ? 3.301 -5.099 -16.604 1.00 68.06 232 PHE A O 1
ATOM 1870 N N . ARG A 1 233 ? 4.811 -3.815 -17.670 1.00 68.50 233 ARG A N 1
ATOM 1871 C CA . ARG A 1 233 ? 5.959 -4.642 -17.293 1.00 68.50 233 ARG A CA 1
ATOM 1872 C C . ARG A 1 233 ? 6.232 -4.601 -15.791 1.00 68.50 233 ARG A C 1
ATOM 1874 O O . ARG A 1 233 ? 6.373 -5.655 -15.183 1.00 68.50 233 ARG A O 1
ATOM 1881 N N . VAL A 1 234 ? 6.220 -3.416 -15.179 1.00 68.88 234 VAL A N 1
ATOM 1882 C CA . VAL A 1 234 ? 6.360 -3.254 -13.719 1.00 68.88 234 VAL A CA 1
ATOM 1883 C C . VAL A 1 234 ? 5.263 -4.008 -12.964 1.00 68.88 234 VAL A C 1
ATOM 1885 O O . VAL A 1 234 ? 5.551 -4.669 -11.964 1.00 68.88 234 VAL A O 1
ATOM 1888 N N . LEU A 1 235 ? 4.015 -3.942 -13.436 1.00 70.44 235 LEU A N 1
ATOM 1889 C CA . LEU A 1 235 ? 2.900 -4.696 -12.858 1.00 70.44 235 LEU A CA 1
ATOM 1890 C C . LEU A 1 235 ? 3.120 -6.202 -12.996 1.00 70.44 235 LEU A C 1
ATOM 1892 O O . LEU A 1 235 ? 3.000 -6.926 -12.009 1.00 70.44 235 LEU A O 1
ATOM 1896 N N . LEU A 1 236 ? 3.488 -6.663 -14.193 1.00 68.25 236 LEU A N 1
ATOM 1897 C CA . LEU A 1 236 ? 3.788 -8.065 -14.450 1.00 68.25 236 LEU A CA 1
ATOM 1898 C C . LEU A 1 236 ? 4.890 -8.561 -13.514 1.00 68.25 236 LEU A C 1
ATOM 1900 O O . LEU A 1 236 ? 4.704 -9.575 -12.851 1.00 68.25 236 LEU A O 1
ATOM 1904 N N . ASP A 1 237 ? 6.003 -7.841 -13.400 1.00 67.81 237 ASP A N 1
ATOM 1905 C CA . ASP A 1 237 ? 7.118 -8.225 -12.536 1.00 67.81 237 ASP A CA 1
ATOM 1906 C C . ASP A 1 237 ? 6.723 -8.194 -11.047 1.00 67.81 237 ASP A C 1
ATOM 1908 O O . ASP A 1 237 ? 7.024 -9.132 -10.311 1.00 67.81 237 ASP A O 1
ATOM 1912 N N . THR A 1 238 ? 5.962 -7.183 -10.611 1.00 72.12 238 THR A N 1
ATOM 1913 C CA . THR A 1 238 ? 5.423 -7.088 -9.241 1.00 72.12 238 THR A CA 1
ATOM 1914 C C . THR A 1 238 ? 4.568 -8.303 -8.894 1.00 72.12 238 THR A C 1
ATOM 1916 O O . THR A 1 238 ? 4.771 -8.947 -7.862 1.00 72.12 238 THR A O 1
ATOM 1919 N N . PHE A 1 239 ? 3.598 -8.622 -9.746 1.00 68.12 239 PHE A N 1
ATOM 1920 C CA . PHE A 1 239 ? 2.638 -9.683 -9.484 1.00 68.12 239 PHE A CA 1
ATOM 1921 C C . PHE A 1 239 ? 3.259 -11.075 -9.690 1.00 68.12 239 PHE A C 1
ATOM 1923 O O . PHE A 1 239 ? 2.963 -11.980 -8.918 1.00 68.12 239 PHE A O 1
ATOM 1930 N N . THR A 1 240 ? 4.162 -11.265 -10.660 1.00 60.62 240 THR A N 1
ATOM 1931 C CA . THR A 1 240 ? 4.826 -12.565 -10.907 1.00 60.62 240 THR A CA 1
ATOM 1932 C C . THR A 1 240 ? 5.836 -12.913 -9.823 1.00 60.62 240 THR A C 1
ATOM 1934 O O . THR A 1 240 ? 5.898 -14.050 -9.362 1.00 60.62 240 THR A O 1
ATOM 1937 N N . ARG A 1 241 ? 6.653 -11.944 -9.406 1.00 60.69 241 ARG A N 1
ATOM 1938 C CA . ARG A 1 241 ? 7.803 -12.192 -8.526 1.00 60.69 241 ARG A CA 1
ATOM 1939 C C . ARG A 1 241 ? 7.501 -11.937 -7.054 1.00 60.69 241 ARG A C 1
ATOM 1941 O O . ARG A 1 241 ? 8.369 -12.108 -6.200 1.00 60.69 241 ARG A O 1
ATOM 1948 N N . GLY A 1 242 ? 6.245 -11.649 -6.723 1.00 60.12 242 GLY A N 1
ATOM 1949 C CA . GLY A 1 242 ? 5.796 -11.751 -5.342 1.00 60.12 242 GLY A CA 1
ATOM 1950 C C . GLY A 1 242 ? 6.221 -10.608 -4.435 1.00 60.12 242 GLY A C 1
ATOM 1951 O O . GLY A 1 242 ? 6.799 -9.604 -4.848 1.00 60.12 242 GLY A O 1
ATOM 1952 N N . LYS A 1 243 ? 6.007 -10.872 -3.141 1.00 55.91 243 LYS A N 1
ATOM 1953 C CA . LYS A 1 243 ? 6.646 -10.222 -1.986 1.00 55.91 243 LYS A CA 1
ATOM 1954 C C . LYS A 1 243 ? 8.149 -9.959 -2.199 1.00 55.91 243 LYS A C 1
ATOM 1956 O O . LYS A 1 243 ? 8.688 -9.076 -1.553 1.00 55.91 243 LYS A O 1
ATOM 1961 N N . PHE A 1 244 ? 8.804 -10.718 -3.075 1.00 64.62 244 PHE A N 1
ATOM 1962 C CA . PHE A 1 244 ? 10.250 -10.828 -3.201 1.00 64.62 244 PHE A CA 1
ATOM 1963 C C . PHE A 1 244 ? 10.893 -9.920 -4.249 1.00 64.62 244 PHE A C 1
ATOM 1965 O O . PHE A 1 244 ? 12.118 -9.862 -4.291 1.00 64.62 244 PHE A O 1
ATOM 1972 N N . PHE A 1 245 ? 10.113 -9.229 -5.088 1.00 73.38 245 PHE A N 1
ATOM 1973 C CA . PHE A 1 245 ? 10.690 -8.339 -6.095 1.00 73.38 245 PHE A CA 1
ATOM 1974 C C . PHE A 1 245 ? 10.939 -6.952 -5.521 1.00 73.38 245 PHE A C 1
ATOM 1976 O O . PHE A 1 245 ? 10.001 -6.213 -5.205 1.00 73.38 245 PHE A O 1
ATOM 1983 N N . THR A 1 246 ? 12.215 -6.616 -5.365 1.00 77.06 246 THR A N 1
ATOM 1984 C CA . THR A 1 246 ? 12.646 -5.372 -4.734 1.00 77.06 246 THR A CA 1
ATOM 1985 C C . THR A 1 246 ? 12.977 -4.289 -5.757 1.00 77.06 246 THR A C 1
ATOM 1987 O O . THR A 1 246 ? 13.140 -4.544 -6.953 1.00 77.06 246 THR A O 1
ATOM 1990 N N . VAL A 1 247 ? 13.120 -3.050 -5.283 1.00 78.62 247 VAL A N 1
ATOM 1991 C CA . VAL A 1 247 ? 13.613 -1.935 -6.107 1.00 78.62 247 VAL A CA 1
ATOM 1992 C C . VAL A 1 247 ? 15.010 -2.222 -6.669 1.00 78.62 247 VAL A C 1
ATOM 1994 O O . VAL A 1 247 ? 15.299 -1.834 -7.801 1.00 78.62 247 VAL A O 1
ATOM 1997 N N . ALA A 1 248 ? 15.876 -2.898 -5.909 1.00 76.88 248 ALA A N 1
ATOM 1998 C CA . ALA A 1 248 ? 17.205 -3.288 -6.374 1.00 76.88 248 ALA A CA 1
ATOM 1999 C C . ALA A 1 248 ? 17.138 -4.275 -7.548 1.00 76.88 248 ALA A C 1
ATOM 2001 O O . ALA A 1 248 ? 17.845 -4.085 -8.535 1.00 76.88 248 ALA A O 1
ATOM 2002 N N . ASP A 1 249 ? 16.255 -5.277 -7.477 1.00 71.50 249 ASP A N 1
ATOM 2003 C CA . ASP A 1 249 ? 16.101 -6.264 -8.554 1.00 71.50 249 ASP A CA 1
ATOM 2004 C C . ASP A 1 249 ? 15.606 -5.606 -9.850 1.00 71.50 249 ASP A C 1
ATOM 2006 O O . ASP A 1 249 ? 16.087 -5.926 -10.936 1.00 71.50 249 ASP A O 1
ATOM 2010 N N . TRP A 1 250 ? 14.680 -4.648 -9.741 1.00 76.88 250 TRP A N 1
ATOM 2011 C CA . TRP A 1 250 ? 14.215 -3.867 -10.888 1.00 76.88 250 TRP A CA 1
ATOM 2012 C C . TRP A 1 250 ? 15.326 -3.005 -11.493 1.00 76.88 250 TRP A C 1
ATOM 2014 O O . TRP A 1 250 ? 15.490 -2.998 -12.712 1.00 76.88 250 TRP A O 1
ATOM 2024 N N . LYS A 1 251 ? 16.114 -2.311 -10.659 1.00 74.50 251 LYS A N 1
ATOM 2025 C CA . LYS A 1 251 ? 17.248 -1.503 -11.130 1.00 74.50 251 LYS A CA 1
ATOM 2026 C C . LYS A 1 251 ? 18.271 -2.361 -11.867 1.00 74.50 251 LYS A C 1
ATOM 2028 O O . LYS A 1 251 ? 18.642 -2.004 -12.974 1.00 74.50 251 LYS A O 1
ATOM 2033 N N . ALA A 1 252 ? 18.650 -3.503 -11.295 1.00 70.56 252 ALA A N 1
ATOM 2034 C CA . ALA A 1 252 ? 19.587 -4.432 -11.921 1.00 70.56 252 ALA A CA 1
ATOM 2035 C C . ALA A 1 252 ? 19.063 -4.986 -13.256 1.00 70.56 252 ALA A C 1
ATOM 2037 O O . ALA A 1 252 ? 19.830 -5.127 -14.198 1.00 70.56 252 ALA A O 1
ATOM 2038 N N . ALA A 1 253 ? 17.759 -5.264 -13.359 1.00 64.62 253 ALA A N 1
ATOM 2039 C CA . ALA A 1 253 ? 17.137 -5.726 -14.601 1.00 64.62 253 ALA A CA 1
ATOM 2040 C C . ALA A 1 253 ? 16.940 -4.620 -15.655 1.00 64.62 253 ALA A C 1
ATOM 2042 O O . ALA A 1 253 ? 16.665 -4.932 -16.810 1.00 64.62 253 ALA A O 1
ATOM 2043 N N . SER A 1 254 ? 17.027 -3.348 -15.253 1.00 64.12 254 SER A N 1
ATOM 2044 C CA . SER A 1 254 ? 16.853 -2.179 -16.128 1.00 64.12 254 SER A CA 1
ATOM 2045 C C . SER A 1 254 ? 18.183 -1.532 -16.527 1.00 64.12 254 SER A C 1
ATOM 2047 O O . SER A 1 254 ? 18.184 -0.583 -17.309 1.00 64.12 254 SER A O 1
ATOM 2049 N N . SER A 1 255 ? 19.303 -1.997 -15.968 1.00 49.50 255 SER A N 1
ATOM 2050 C CA . SER A 1 255 ? 20.642 -1.583 -16.377 1.00 49.50 255 SER A CA 1
ATOM 2051 C C . SER A 1 255 ? 21.041 -2.333 -17.657 1.00 49.50 255 SER A C 1
ATOM 2053 O O . SER A 1 255 ? 20.830 -3.546 -17.704 1.00 49.50 255 SER A O 1
ATOM 2055 N N . PRO A 1 256 ? 21.546 -1.629 -18.687 1.00 43.53 256 PRO A N 1
ATOM 2056 C CA . PRO A 1 256 ? 21.982 -2.237 -19.945 1.00 43.53 256 PRO A CA 1
ATOM 2057 C C . PRO A 1 256 ? 23.163 -3.197 -19.768 1.00 43.53 256 PRO A C 1
ATOM 2059 O O . PRO A 1 256 ? 23.958 -2.997 -18.818 1.00 43.53 256 PRO A O 1
#